Protein AF-A0A6G1G846-F1 (afdb_monomer)

Organism: NCBI:txid1392243

Structure (mmCIF, N/CA/C/O backbone):
data_AF-A0A6G1G846-F1
#
_entry.id   AF-A0A6G1G846-F1
#
loop_
_atom_site.group_PDB
_atom_site.id
_atom_site.type_symbol
_atom_site.label_atom_id
_atom_site.label_alt_id
_atom_site.label_comp_id
_atom_site.label_asym_id
_atom_site.label_entity_id
_atom_site.label_seq_id
_atom_site.pdbx_PDB_ins_code
_atom_site.Cartn_x
_atom_site.Cartn_y
_atom_site.Cartn_z
_atom_site.occupancy
_atom_site.B_iso_or_equiv
_atom_site.auth_seq_id
_atom_site.auth_comp_id
_atom_site.auth_asym_id
_atom_site.auth_atom_id
_atom_site.pdbx_PDB_model_num
ATOM 1 N N . MET A 1 1 ? -17.849 -4.092 -23.110 1.00 57.19 1 MET A N 1
ATOM 2 C CA . MET A 1 1 ? -16.547 -3.408 -22.966 1.00 57.19 1 MET A CA 1
ATOM 3 C C . MET A 1 1 ? -16.174 -3.450 -21.494 1.00 57.19 1 MET A C 1
ATOM 5 O O . MET A 1 1 ? -16.832 -2.784 -20.709 1.00 57.19 1 MET A O 1
ATOM 9 N N . ALA A 1 2 ? -15.233 -4.308 -21.099 1.00 55.94 2 ALA A N 1
ATOM 10 C CA . ALA A 1 2 ? -14.757 -4.349 -19.717 1.00 55.94 2 ALA A CA 1
ATOM 11 C C . ALA A 1 2 ? -13.735 -3.220 -19.533 1.00 55.94 2 ALA A C 1
ATOM 13 O O . ALA A 1 2 ? -12.770 -3.145 -20.289 1.00 55.94 2 ALA A O 1
ATOM 14 N N . ALA A 1 3 ? -13.977 -2.314 -18.586 1.00 63.62 3 ALA A N 1
ATOM 15 C CA . ALA A 1 3 ? -12.997 -1.301 -18.224 1.00 63.62 3 ALA A CA 1
ATOM 16 C C . ALA A 1 3 ? -11.778 -2.012 -17.624 1.00 63.62 3 ALA A C 1
ATOM 18 O O . ALA A 1 3 ? -11.916 -2.747 -16.646 1.00 63.62 3 ALA A O 1
ATOM 19 N N . HIS A 1 4 ? -10.602 -1.834 -18.228 1.00 57.59 4 HIS A N 1
ATOM 20 C CA . HIS A 1 4 ? -9.366 -2.337 -17.640 1.00 57.59 4 HIS A CA 1
ATOM 21 C C . HIS A 1 4 ? -9.172 -1.697 -16.259 1.00 57.59 4 HIS A C 1
ATOM 23 O O . HIS A 1 4 ? -9.426 -0.495 -16.110 1.00 57.59 4 HIS A O 1
ATOM 29 N N . PRO A 1 5 ? -8.753 -2.472 -15.244 1.00 70.94 5 PRO A N 1
ATOM 30 C CA . PRO A 1 5 ? -8.486 -1.918 -13.929 1.00 70.94 5 PRO A CA 1
ATOM 31 C C . PRO A 1 5 ? -7.404 -0.831 -14.036 1.00 70.94 5 PRO A C 1
ATOM 33 O O . PRO A 1 5 ? -6.467 -0.973 -14.829 1.00 70.94 5 PRO A O 1
ATOM 36 N N . PRO A 1 6 ? -7.533 0.269 -13.275 1.00 75.75 6 PRO A N 1
ATOM 37 C CA . PRO A 1 6 ? -6.555 1.346 -13.301 1.00 75.75 6 PRO A CA 1
ATOM 38 C C . PRO A 1 6 ? -5.181 0.810 -12.892 1.00 75.75 6 PRO A C 1
ATOM 40 O O . PRO A 1 6 ? -5.055 0.086 -11.904 1.00 75.75 6 PRO A O 1
ATOM 43 N N . LEU A 1 7 ? -4.154 1.163 -13.669 1.00 82.06 7 LEU A N 1
ATOM 44 C CA . LEU A 1 7 ? -2.784 0.728 -13.412 1.00 82.06 7 LEU A CA 1
ATOM 45 C C . LEU A 1 7 ? -2.307 1.231 -12.039 1.00 82.06 7 LEU A C 1
ATOM 47 O O . LEU A 1 7 ? -2.601 2.375 -11.674 1.00 82.06 7 LEU A O 1
ATOM 51 N N . PRO A 1 8 ? -1.536 0.422 -11.293 1.00 85.19 8 PRO A N 1
ATOM 52 C CA . PRO A 1 8 ? -0.956 0.852 -10.031 1.00 85.19 8 PRO A CA 1
ATOM 53 C C . PRO A 1 8 ? 0.003 2.023 -10.266 1.00 85.19 8 PRO A C 1
ATOM 55 O O . PRO A 1 8 ? 0.801 2.031 -11.208 1.00 85.19 8 PRO A O 1
ATOM 58 N N . THR A 1 9 ? -0.085 3.033 -9.403 1.00 89.94 9 THR A N 1
ATOM 59 C CA . THR A 1 9 ? 0.756 4.234 -9.455 1.00 89.94 9 THR A CA 1
ATOM 60 C C . THR A 1 9 ? 1.497 4.436 -8.136 1.00 89.94 9 THR A C 1
ATOM 62 O O . THR A 1 9 ? 1.075 3.967 -7.078 1.00 89.94 9 THR A O 1
ATOM 65 N N . PHE A 1 10 ? 2.584 5.207 -8.166 1.00 89.38 10 PHE A N 1
ATOM 66 C CA . PHE A 1 10 ? 3.270 5.621 -6.938 1.00 89.38 10 PHE A CA 1
ATOM 67 C C . PHE A 1 10 ? 2.357 6.429 -6.000 1.00 89.38 10 PHE A C 1
ATOM 69 O O . PHE A 1 10 ? 2.470 6.316 -4.782 1.00 89.38 10 PHE A O 1
ATOM 76 N N . SER A 1 11 ? 1.405 7.193 -6.552 1.00 91.81 11 SER A N 1
ATOM 77 C CA . SER A 1 11 ? 0.422 7.946 -5.764 1.00 91.81 11 SER A CA 1
ATOM 78 C C . SER A 1 11 ? -0.528 7.021 -4.995 1.00 91.81 11 SER A C 1
ATOM 80 O O . SER A 1 11 ? -0.747 7.227 -3.800 1.00 91.81 11 SER A O 1
ATOM 82 N N . THR A 1 12 ? -1.037 5.960 -5.634 1.00 91.25 12 THR A N 1
ATOM 83 C CA . THR A 1 12 ? -1.902 4.973 -4.963 1.00 91.25 12 THR A CA 1
ATOM 84 C C . THR A 1 12 ? -1.147 4.193 -3.888 1.00 91.25 12 THR A C 1
ATOM 86 O O . THR A 1 12 ? -1.693 3.952 -2.813 1.00 91.25 12 THR A O 1
ATOM 89 N N . LEU A 1 13 ? 0.127 3.873 -4.130 1.00 93.50 13 LEU A N 1
ATOM 90 C CA . LEU A 1 13 ? 0.991 3.226 -3.143 1.00 93.50 13 LEU A CA 1
ATOM 91 C C . LEU A 1 13 ? 1.206 4.117 -1.909 1.00 93.50 13 LEU A C 1
ATOM 93 O O . LEU A 1 13 ? 1.010 3.665 -0.779 1.00 93.50 13 LEU A O 1
ATOM 97 N N . ALA A 1 14 ? 1.526 5.398 -2.112 1.00 94.50 14 ALA A N 1
ATOM 98 C CA . ALA A 1 14 ? 1.682 6.360 -1.021 1.00 94.50 14 ALA A CA 1
ATOM 99 C C . ALA A 1 14 ? 0.378 6.545 -0.224 1.00 94.50 14 ALA A C 1
ATOM 101 O O . ALA A 1 14 ? 0.404 6.644 1.005 1.00 94.50 14 ALA A O 1
ATOM 102 N N . ALA A 1 15 ? -0.776 6.539 -0.900 1.00 95.44 15 ALA A N 1
ATOM 103 C CA . ALA A 1 15 ? -2.078 6.610 -0.242 1.00 95.44 15 ALA A CA 1
ATOM 104 C C . ALA A 1 15 ? -2.330 5.399 0.674 1.00 95.44 15 ALA A C 1
ATOM 106 O O . ALA A 1 15 ? -2.765 5.579 1.814 1.00 95.44 15 ALA A O 1
ATOM 107 N N . ILE A 1 16 ? -2.009 4.182 0.222 1.00 94.94 16 ILE A N 1
ATOM 108 C CA . ILE A 1 16 ? -2.139 2.962 1.036 1.00 94.94 16 ILE A CA 1
ATOM 109 C C . ILE A 1 16 ? -1.187 2.999 2.233 1.00 94.94 16 ILE A C 1
ATOM 111 O O . ILE A 1 16 ? -1.616 2.742 3.359 1.00 94.94 16 ILE A O 1
ATOM 115 N N . GLN A 1 17 ? 0.076 3.381 2.027 1.00 96.69 17 GLN A N 1
ATOM 116 C CA . GLN A 1 17 ? 1.053 3.511 3.113 1.00 96.69 17 GLN A CA 1
ATOM 117 C C . GLN A 1 17 ? 0.594 4.513 4.178 1.00 96.69 17 GLN A C 1
ATOM 119 O O . GLN A 1 17 ? 0.643 4.218 5.375 1.00 96.69 17 GLN A O 1
ATOM 124 N N . ASN A 1 18 ? 0.093 5.675 3.753 1.00 96.69 18 ASN A N 1
ATOM 125 C CA . ASN A 1 18 ? -0.456 6.677 4.663 1.00 96.69 18 ASN A CA 1
ATOM 126 C C . ASN A 1 18 ? -1.683 6.146 5.410 1.00 96.69 18 ASN A C 1
ATOM 128 O O . ASN A 1 18 ? -1.799 6.358 6.618 1.00 96.69 18 ASN A O 1
ATOM 132 N N . LYS A 1 19 ? -2.566 5.408 4.727 1.00 97.00 19 LYS A N 1
ATOM 133 C CA . LYS A 1 19 ? -3.745 4.810 5.357 1.00 97.00 19 LYS A CA 1
ATOM 134 C C . LYS A 1 19 ? -3.352 3.788 6.429 1.00 97.00 19 LYS A C 1
ATOM 136 O O . LYS A 1 19 ? -3.841 3.890 7.552 1.00 97.00 19 LYS A O 1
ATOM 141 N N . ILE A 1 20 ? -2.420 2.880 6.134 1.00 97.25 20 ILE A N 1
ATOM 142 C CA . ILE A 1 20 ? -1.884 1.912 7.109 1.00 97.25 20 ILE A CA 1
ATOM 143 C C . ILE A 1 20 ? -1.302 2.646 8.322 1.00 97.25 20 ILE A C 1
ATOM 145 O O . ILE A 1 20 ? -1.681 2.352 9.456 1.00 97.25 20 ILE A O 1
ATOM 149 N N . ARG A 1 21 ? -0.442 3.646 8.087 1.00 97.88 21 ARG A N 1
ATOM 150 C CA . ARG A 1 21 ? 0.177 4.449 9.153 1.00 97.88 21 ARG A CA 1
ATOM 151 C C . ARG A 1 21 ? -0.869 5.138 10.030 1.00 97.88 21 ARG A C 1
ATOM 153 O O . ARG A 1 21 ? -0.713 5.179 11.244 1.00 97.88 21 ARG A O 1
ATOM 160 N N . SER A 1 22 ? -1.942 5.650 9.429 1.00 97.44 22 SER A N 1
ATOM 161 C CA . SER A 1 22 ? -3.010 6.335 10.164 1.00 97.44 22 SER A CA 1
ATOM 162 C C . SER A 1 22 ? -3.882 5.391 11.004 1.00 97.44 22 SER A C 1
ATOM 164 O O . SER A 1 22 ? -4.390 5.797 12.047 1.00 97.44 22 SER A O 1
ATOM 166 N N . LEU A 1 23 ? -4.035 4.128 10.589 1.00 96.94 23 LEU A N 1
ATOM 167 C CA . LEU A 1 23 ? -4.890 3.147 11.267 1.00 96.94 23 LEU A CA 1
ATOM 168 C C . LEU A 1 23 ? -4.183 2.413 12.417 1.00 96.94 23 LEU A C 1
ATOM 170 O O . LEU A 1 23 ? -4.844 2.001 13.370 1.00 96.94 23 LEU A O 1
ATOM 174 N N . GLN A 1 24 ? -2.855 2.281 12.378 1.00 94.94 24 GLN A N 1
ATOM 175 C CA . GLN A 1 24 ? -2.080 1.658 13.460 1.00 94.94 24 GLN A CA 1
ATOM 176 C C . GLN A 1 24 ? -2.338 2.242 14.863 1.00 94.94 24 GLN A C 1
ATOM 178 O O . GLN A 1 24 ? -2.653 1.459 15.765 1.00 94.94 24 GLN A O 1
ATOM 183 N N . PRO A 1 25 ? -2.278 3.571 15.096 1.00 97.38 25 PRO A N 1
ATOM 184 C CA . PRO A 1 25 ? -2.522 4.125 16.430 1.00 97.38 25 PRO A CA 1
ATOM 185 C C . PRO A 1 25 ? -3.949 3.853 16.922 1.00 97.38 25 PRO A C 1
ATOM 187 O O . PRO A 1 25 ? -4.163 3.649 18.117 1.00 97.38 25 PRO A O 1
ATOM 190 N N . PHE A 1 26 ? -4.926 3.782 16.012 1.00 96.56 26 PHE A N 1
ATOM 191 C CA . PHE A 1 26 ? -6.302 3.437 16.363 1.00 96.56 26 PHE A CA 1
ATOM 192 C C . PHE A 1 26 ? -6.416 1.989 16.865 1.00 96.56 26 PHE A C 1
ATOM 194 O O . PHE A 1 26 ? -7.129 1.724 17.833 1.00 96.56 26 PHE A O 1
ATOM 201 N N . GLY A 1 27 ? -5.652 1.064 16.277 1.00 96.88 27 GLY A N 1
ATOM 202 C CA . GLY A 1 27 ? -5.570 -0.319 16.749 1.00 96.88 27 GLY A CA 1
ATOM 203 C C . GLY A 1 27 ? -4.987 -0.425 18.153 1.00 96.88 27 GLY A C 1
ATOM 204 O O . GLY A 1 27 ? -5.570 -1.094 19.007 1.00 96.88 27 GLY A O 1
ATOM 205 N N . HIS A 1 28 ? -3.896 0.297 18.425 1.00 97.75 28 HIS A N 1
ATOM 206 C CA . HIS A 1 28 ? -3.305 0.350 19.766 1.00 97.75 28 HIS A CA 1
ATOM 207 C C . HIS A 1 28 ? -4.270 0.939 20.799 1.00 97.75 28 HIS A C 1
ATOM 209 O O . HIS A 1 28 ? -4.421 0.376 21.882 1.00 97.75 28 HIS A O 1
ATOM 215 N N . MET A 1 29 ? -4.978 2.016 20.452 1.00 98.19 29 MET A N 1
ATOM 216 C CA . MET A 1 29 ? -5.988 2.621 21.323 1.00 98.19 29 MET A CA 1
ATOM 217 C C . MET A 1 29 ? -7.119 1.636 21.657 1.00 98.19 29 MET A C 1
ATOM 219 O O . MET A 1 29 ? -7.479 1.482 22.825 1.00 98.19 29 MET A O 1
ATOM 223 N N . LEU A 1 30 ? -7.670 0.938 20.657 1.00 97.50 30 LEU A N 1
ATOM 224 C CA . LEU A 1 30 ? -8.719 -0.062 20.880 1.00 97.50 30 LEU A CA 1
ATOM 225 C C . LEU A 1 30 ? -8.221 -1.235 21.730 1.00 97.50 30 LEU A C 1
ATOM 227 O O . LEU A 1 30 ? -8.953 -1.708 22.597 1.00 97.50 30 LEU A O 1
ATOM 231 N N . GLN A 1 31 ? -6.977 -1.670 21.530 1.00 97.75 31 GLN A N 1
ATOM 232 C CA . GLN A 1 31 ? -6.365 -2.729 22.327 1.00 97.75 31 GLN A CA 1
ATOM 233 C C . GLN A 1 31 ? -6.161 -2.303 23.788 1.00 97.75 31 GLN A C 1
ATOM 235 O O . GLN A 1 31 ? -6.502 -3.063 24.694 1.00 97.75 31 GLN A O 1
ATOM 240 N N . GLN A 1 32 ? -5.677 -1.081 24.031 1.00 97.94 32 GLN A N 1
ATOM 241 C CA . GLN A 1 32 ? -5.564 -0.517 25.382 1.00 97.94 32 GLN A CA 1
ATOM 242 C C . GLN A 1 32 ? -6.933 -0.401 26.052 1.00 97.94 32 GLN A C 1
ATOM 244 O O . GLN A 1 32 ? -7.090 -0.782 27.211 1.00 97.94 32 GLN A O 1
ATOM 249 N N . ARG A 1 33 ? -7.947 0.064 25.314 1.00 97.06 33 ARG A N 1
ATOM 250 C CA . ARG A 1 33 ? -9.316 0.159 25.824 1.00 97.06 33 ARG A CA 1
ATOM 251 C C . ARG A 1 33 ? -9.871 -1.212 26.190 1.00 97.06 33 ARG A C 1
ATOM 253 O O . ARG A 1 33 ? -10.413 -1.361 27.281 1.00 97.06 33 ARG A O 1
ATOM 260 N N . LEU A 1 34 ? -9.696 -2.204 25.317 1.00 96.94 34 LEU A N 1
ATOM 261 C CA . LEU A 1 34 ? -10.118 -3.581 25.565 1.00 96.94 34 LEU A CA 1
ATOM 262 C C . LEU A 1 34 ? -9.455 -4.138 26.829 1.00 96.94 34 LEU A C 1
ATOM 264 O O . LEU A 1 34 ? -10.143 -4.696 27.678 1.00 96.94 34 LEU A O 1
ATOM 268 N N . HIS A 1 35 ? -8.146 -3.923 26.982 1.00 97.75 35 HIS A N 1
ATOM 269 C CA . HIS A 1 35 ? -7.405 -4.330 28.172 1.00 97.75 35 HIS A CA 1
ATOM 270 C C . HIS A 1 35 ? -7.936 -3.640 29.437 1.00 97.75 35 HIS A C 1
ATOM 272 O O . HIS A 1 35 ? -8.272 -4.317 30.402 1.00 97.75 35 HIS A O 1
ATOM 278 N N . SER A 1 36 ? -8.109 -2.314 29.399 1.00 97.25 36 SER A N 1
ATOM 279 C CA . SER A 1 36 ? -8.618 -1.531 30.534 1.00 97.25 36 SER A CA 1
ATOM 280 C C . SER A 1 36 ? -10.039 -1.919 30.954 1.00 97.25 36 SER A C 1
ATOM 282 O O . SER A 1 36 ? -10.379 -1.841 32.131 1.00 97.25 36 SER A O 1
ATOM 284 N N . GLU A 1 37 ? -10.879 -2.336 30.001 1.00 95.94 37 GLU A N 1
ATOM 285 C CA . GLU A 1 37 ? -12.239 -2.799 30.275 1.00 95.94 37 GLU A CA 1
ATOM 286 C C . GLU A 1 37 ? -12.221 -4.212 30.868 1.00 95.94 37 GLU A C 1
ATOM 288 O O . GLU A 1 37 ? -12.958 -4.482 31.811 1.00 95.94 37 GLU A O 1
ATOM 293 N N . ALA A 1 38 ? -11.343 -5.085 30.364 1.00 96.19 38 ALA A N 1
ATOM 294 C CA . ALA A 1 38 ? -11.189 -6.458 30.839 1.00 96.19 38 ALA A CA 1
ATOM 295 C C . ALA A 1 38 ? -10.632 -6.549 32.270 1.00 96.19 38 ALA A C 1
ATOM 297 O O . ALA A 1 38 ? -10.916 -7.517 32.968 1.00 96.19 38 ALA A O 1
ATOM 298 N N . THR A 1 39 ? -9.861 -5.555 32.720 1.00 97.56 39 THR A N 1
ATOM 299 C CA . THR A 1 39 ? -9.285 -5.518 34.076 1.00 97.56 39 THR A CA 1
ATOM 300 C C . THR A 1 39 ? -10.237 -4.980 35.149 1.00 97.56 39 THR A C 1
ATOM 302 O O . THR A 1 39 ? -9.861 -4.909 36.318 1.00 97.56 39 THR A O 1
ATOM 305 N N . LYS A 1 40 ? -11.454 -4.554 34.790 1.00 97.38 40 LYS A N 1
ATOM 306 C CA . LYS A 1 40 ? -12.441 -4.070 35.768 1.00 97.38 40 LYS A CA 1
ATOM 307 C C . LYS A 1 40 ? -13.028 -5.234 36.566 1.00 97.38 40 LYS A C 1
ATOM 309 O O . LYS A 1 40 ? -13.176 -6.331 36.046 1.00 97.38 40 LYS A O 1
ATOM 314 N N . ILE A 1 41 ? -13.411 -4.962 37.817 1.00 95.69 41 ILE A N 1
ATOM 315 C CA . ILE A 1 41 ? -14.022 -5.951 38.727 1.00 95.69 41 ILE A CA 1
ATOM 316 C C . ILE A 1 41 ? -15.326 -6.509 38.134 1.00 95.69 41 ILE A C 1
ATOM 318 O O . ILE A 1 41 ? -15.574 -7.708 38.199 1.00 95.69 41 ILE A O 1
ATOM 322 N N . GLU A 1 42 ? -16.119 -5.643 37.502 1.00 97.12 42 GLU A N 1
ATOM 323 C CA . GLU A 1 42 ? -17.327 -6.005 36.760 1.00 97.12 42 GLU A CA 1
ATOM 324 C C . GLU A 1 42 ? -17.224 -5.433 35.337 1.00 97.12 42 GLU A C 1
ATOM 326 O O . GLU A 1 42 ? -17.563 -4.266 35.109 1.00 97.12 42 GLU A O 1
ATOM 331 N N . PRO A 1 43 ? -16.687 -6.196 34.369 1.00 93.00 43 PRO A N 1
ATOM 332 C CA . PRO A 1 43 ? -16.537 -5.718 33.002 1.00 93.00 43 PRO A CA 1
ATOM 333 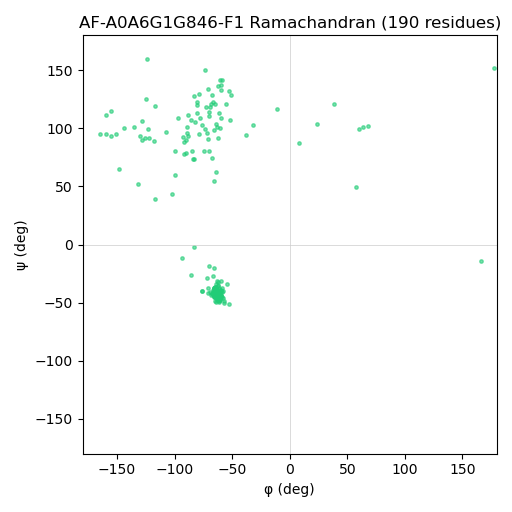C C . PRO A 1 43 ? -17.901 -5.617 32.310 1.00 93.00 43 PRO A C 1
ATOM 335 O O . PRO A 1 43 ? -18.703 -6.554 32.329 1.00 93.00 43 PRO A O 1
ATOM 338 N N . ASP A 1 44 ? -18.149 -4.501 31.620 1.00 97.19 44 ASP A N 1
ATOM 339 C CA . ASP A 1 44 ? -19.308 -4.380 30.734 1.00 97.19 44 ASP A CA 1
ATOM 340 C C . ASP A 1 44 ? -19.067 -5.241 29.484 1.00 97.19 44 ASP A C 1
ATOM 342 O O . ASP A 1 44 ? -18.420 -4.820 28.517 1.00 97.19 44 ASP A O 1
ATOM 346 N N . LEU A 1 45 ? -19.598 -6.468 29.509 1.00 97.38 45 LEU A N 1
ATOM 347 C CA . LEU A 1 45 ? -19.448 -7.452 28.433 1.00 97.38 45 LEU A CA 1
ATOM 348 C C . LEU A 1 45 ? -19.886 -6.898 27.074 1.00 97.38 45 LEU A C 1
ATOM 350 O O . LEU A 1 45 ? -19.273 -7.209 26.053 1.00 97.38 45 LEU A O 1
ATOM 354 N N . ARG A 1 46 ? -20.906 -6.032 27.039 1.00 97.56 46 ARG A N 1
ATOM 355 C CA . ARG A 1 46 ? -21.390 -5.450 25.784 1.00 97.56 46 ARG A CA 1
ATOM 356 C C . ARG A 1 46 ? -20.356 -4.497 25.196 1.00 97.56 46 ARG A C 1
ATOM 358 O O . ARG A 1 46 ? -20.100 -4.546 23.991 1.00 97.56 46 ARG A O 1
ATOM 365 N N . ARG A 1 47 ? -19.742 -3.650 26.029 1.00 96.31 47 ARG A N 1
ATOM 366 C CA . ARG A 1 47 ? -18.650 -2.756 25.600 1.00 96.31 47 ARG A CA 1
ATOM 367 C C . ARG A 1 47 ? -17.404 -3.534 25.201 1.00 96.31 47 ARG A C 1
ATOM 369 O O . ARG A 1 47 ? -16.767 -3.169 24.211 1.00 96.31 47 ARG A O 1
ATOM 376 N N . LEU A 1 48 ? -17.075 -4.595 25.931 1.00 97.31 48 LEU A N 1
ATOM 377 C CA . LEU A 1 48 ? -15.921 -5.443 25.649 1.00 97.31 48 LEU A CA 1
ATOM 378 C C . LEU A 1 48 ? -16.077 -6.140 24.289 1.00 97.31 48 LEU A C 1
ATOM 380 O O . LEU A 1 48 ? -15.208 -5.990 23.430 1.00 97.31 48 LEU A O 1
ATOM 384 N N . CYS A 1 49 ? -17.225 -6.778 24.031 1.00 98.06 49 CYS A N 1
ATOM 385 C CA . CYS A 1 49 ? -17.536 -7.379 22.730 1.00 98.06 49 CYS A CA 1
ATOM 386 C C . CYS A 1 49 ? -17.561 -6.345 21.596 1.00 98.06 49 CYS A C 1
ATOM 388 O O . CYS A 1 49 ? -17.019 -6.597 20.522 1.00 98.06 49 CYS A O 1
ATOM 390 N N . ALA A 1 50 ? -18.151 -5.165 21.819 1.00 97.62 50 ALA A N 1
ATOM 391 C CA . ALA A 1 50 ? -18.159 -4.104 20.812 1.00 97.62 50 ALA A CA 1
ATOM 392 C C . ALA A 1 50 ? -16.736 -3.629 20.468 1.00 97.62 50 ALA A C 1
ATOM 394 O O . ALA A 1 50 ? -16.411 -3.455 19.295 1.00 97.62 50 ALA A O 1
ATOM 395 N N . THR A 1 51 ? -15.875 -3.464 21.476 1.00 97.38 51 THR A N 1
ATOM 396 C CA . THR A 1 51 ? -14.478 -3.043 21.287 1.00 97.38 51 THR A CA 1
ATOM 397 C C . THR A 1 51 ? -13.665 -4.123 20.571 1.00 97.38 51 THR A C 1
ATOM 399 O O . THR A 1 51 ? -12.916 -3.797 19.651 1.00 97.38 51 THR A O 1
ATOM 402 N N . ALA A 1 52 ? -13.856 -5.397 20.929 1.00 97.94 52 ALA A N 1
ATOM 403 C CA . ALA A 1 52 ? -13.212 -6.532 20.267 1.00 97.94 52 ALA A CA 1
ATOM 404 C C . ALA A 1 52 ? -13.607 -6.626 18.783 1.00 97.94 52 ALA A C 1
ATOM 406 O O . ALA A 1 52 ? -12.735 -6.642 17.921 1.00 97.94 52 ALA A O 1
ATOM 407 N N . ASN A 1 53 ? -14.904 -6.541 18.467 1.00 98.12 53 ASN A N 1
ATOM 408 C CA . ASN A 1 53 ? -15.386 -6.570 17.081 1.00 98.12 53 ASN A CA 1
ATOM 409 C C . ASN A 1 53 ? -14.829 -5.408 16.239 1.00 98.12 53 ASN A C 1
ATOM 411 O O . ASN A 1 53 ? -14.483 -5.587 15.070 1.00 98.12 53 ASN A O 1
ATOM 415 N N . CYS A 1 54 ? -14.729 -4.207 16.821 1.00 97.94 54 CYS A N 1
ATOM 416 C CA . CYS A 1 54 ? -14.097 -3.066 16.157 1.00 97.94 54 CYS A CA 1
ATOM 417 C C . CYS A 1 54 ? -12.608 -3.317 15.883 1.00 97.94 54 CYS A C 1
ATOM 419 O O . CYS A 1 54 ? -12.126 -2.988 14.799 1.00 97.94 54 CYS A O 1
ATOM 421 N N . LEU A 1 55 ? -11.890 -3.906 16.844 1.00 97.75 55 LEU A N 1
ATOM 422 C CA . LEU A 1 55 ? -10.474 -4.238 16.703 1.00 97.75 55 LEU A CA 1
ATOM 423 C C . LEU A 1 55 ? -10.249 -5.306 15.624 1.00 97.75 55 LEU A C 1
ATOM 425 O O . LEU A 1 55 ? -9.354 -5.144 14.796 1.00 97.75 55 LEU A O 1
ATOM 429 N N . ASP A 1 56 ? -11.077 -6.349 15.586 1.00 98.12 56 ASP A N 1
ATOM 430 C CA . ASP A 1 56 ? -10.981 -7.416 14.584 1.00 98.12 56 ASP A CA 1
ATOM 431 C C . ASP A 1 56 ? -11.254 -6.891 13.174 1.00 98.12 56 ASP A C 1
ATOM 433 O O . ASP A 1 56 ? -10.508 -7.186 12.239 1.00 98.12 56 ASP A O 1
ATOM 437 N N . ARG A 1 57 ? -12.264 -6.026 13.021 1.00 98.19 57 ARG A N 1
ATOM 438 C CA . ARG A 1 57 ? -12.542 -5.365 11.740 1.00 98.19 57 ARG A CA 1
ATOM 439 C C . ARG A 1 57 ? -11.372 -4.496 11.279 1.00 98.19 57 ARG A C 1
ATOM 441 O O . ARG A 1 57 ? -11.030 -4.519 10.099 1.00 98.19 57 ARG A O 1
ATOM 448 N N . LEU A 1 58 ? -10.757 -3.749 12.196 1.00 97.94 58 LEU A N 1
ATOM 449 C CA . LEU A 1 58 ? -9.593 -2.920 11.887 1.00 97.94 58 LEU A CA 1
ATOM 450 C C . LEU A 1 58 ? -8.381 -3.770 11.483 1.00 97.94 58 LEU A C 1
ATOM 452 O O . LEU A 1 58 ? -7.686 -3.423 10.531 1.00 97.94 58 LEU A O 1
ATOM 456 N N . ARG A 1 59 ? -8.131 -4.884 12.182 1.00 97.88 59 ARG A N 1
ATOM 457 C CA . ARG A 1 59 ? -7.055 -5.830 11.845 1.00 97.88 59 ARG A CA 1
ATOM 458 C C . ARG A 1 59 ? -7.256 -6.422 10.453 1.00 97.88 59 ARG A C 1
ATOM 460 O O . ARG A 1 59 ? -6.339 -6.358 9.643 1.00 97.88 59 ARG A O 1
ATOM 467 N N . ALA A 1 60 ? -8.472 -6.870 10.140 1.00 97.94 60 ALA A N 1
ATOM 468 C CA . ALA A 1 60 ? -8.807 -7.367 8.808 1.00 97.94 60 ALA A CA 1
ATOM 469 C C . ALA A 1 60 ? -8.603 -6.301 7.713 1.00 97.94 60 ALA A C 1
ATOM 471 O O . ALA A 1 60 ? -8.113 -6.609 6.626 1.00 97.94 60 ALA A O 1
ATOM 472 N N . GLU A 1 61 ? -8.943 -5.036 7.986 1.00 97.81 61 GLU A N 1
ATOM 473 C CA . GLU A 1 61 ? -8.684 -3.938 7.048 1.00 97.81 61 GLU A CA 1
ATOM 474 C C . GLU A 1 61 ? -7.182 -3.669 6.869 1.00 97.81 61 GLU A C 1
ATOM 476 O O . GLU A 1 61 ? -6.729 -3.481 5.740 1.00 97.81 61 GLU A O 1
ATOM 481 N N . LEU A 1 62 ? -6.398 -3.682 7.951 1.00 97.50 62 LEU A N 1
ATOM 482 C CA . LEU A 1 62 ? -4.944 -3.525 7.887 1.00 97.50 62 LEU A CA 1
ATOM 483 C C . LEU A 1 62 ? -4.278 -4.653 7.097 1.00 97.50 62 LEU A C 1
ATOM 485 O O . LEU A 1 62 ? -3.403 -4.376 6.278 1.00 97.50 62 LEU A O 1
ATOM 489 N N . ASP A 1 63 ? -4.699 -5.897 7.304 1.00 97.94 63 ASP A N 1
ATOM 490 C CA . ASP A 1 63 ? -4.147 -7.046 6.586 1.00 97.94 63 ASP A CA 1
ATOM 491 C C . ASP A 1 63 ? -4.488 -6.983 5.099 1.00 97.94 63 ASP A C 1
ATOM 493 O O . ASP A 1 63 ? -3.604 -7.155 4.258 1.00 97.94 63 ASP A O 1
ATOM 497 N N . ARG A 1 64 ? -5.723 -6.600 4.755 1.00 98.00 64 ARG A N 1
ATOM 498 C CA . ARG A 1 64 ? -6.095 -6.316 3.365 1.00 98.00 64 ARG A CA 1
ATOM 499 C C . ARG A 1 64 ? -5.208 -5.231 2.746 1.00 98.00 64 ARG A C 1
ATOM 501 O O . ARG A 1 64 ? -4.688 -5.429 1.654 1.00 98.00 64 ARG A O 1
ATOM 508 N N . LEU A 1 65 ? -5.012 -4.104 3.433 1.00 97.19 65 LEU A N 1
ATOM 509 C CA . LEU A 1 65 ? -4.183 -3.005 2.922 1.00 97.19 65 LEU A CA 1
ATOM 510 C C . LEU A 1 65 ? -2.712 -3.405 2.758 1.00 97.19 65 LEU A C 1
ATOM 512 O O . LEU A 1 65 ? -2.053 -2.922 1.841 1.00 97.19 65 LEU A O 1
ATOM 516 N N . ARG A 1 66 ? -2.186 -4.274 3.628 1.00 97.44 66 ARG A N 1
ATOM 517 C CA . ARG A 1 66 ? -0.826 -4.819 3.499 1.00 97.44 66 ARG A CA 1
ATOM 518 C C . ARG A 1 66 ? -0.693 -5.701 2.266 1.00 97.44 66 ARG A C 1
ATOM 520 O O . ARG A 1 66 ? 0.263 -5.529 1.520 1.00 97.44 66 ARG A O 1
ATOM 527 N N . VAL A 1 67 ? -1.662 -6.583 2.024 1.00 97.38 67 VAL A N 1
ATOM 528 C CA . VAL A 1 67 ? -1.694 -7.403 0.806 1.00 97.38 67 VAL A CA 1
ATOM 529 C C . VAL A 1 67 ? -1.777 -6.509 -0.434 1.00 97.38 67 VAL A C 1
ATOM 531 O O . VAL A 1 67 ? -0.984 -6.682 -1.358 1.00 97.38 67 VAL A O 1
ATOM 534 N N . ASP A 1 68 ? -2.651 -5.497 -0.427 1.00 95.12 68 ASP A N 1
ATOM 535 C CA . ASP A 1 68 ? -2.757 -4.517 -1.517 1.00 95.12 68 ASP A CA 1
ATOM 536 C C . ASP A 1 68 ? -1.428 -3.770 -1.743 1.00 95.12 68 ASP A C 1
ATOM 538 O O . ASP A 1 68 ? -1.010 -3.583 -2.888 1.00 95.12 68 ASP A O 1
ATOM 542 N N . LEU A 1 69 ? -0.727 -3.384 -0.670 1.00 95.25 69 LEU A N 1
ATOM 543 C CA . LEU A 1 69 ? 0.588 -2.744 -0.749 1.00 95.25 69 LEU A CA 1
ATOM 544 C C . LEU A 1 69 ? 1.625 -3.665 -1.402 1.00 95.25 69 LEU A C 1
ATOM 546 O O . LEU A 1 69 ? 2.324 -3.225 -2.315 1.00 95.25 69 LEU A O 1
ATOM 550 N N . THR A 1 70 ? 1.708 -4.925 -0.969 1.00 96.69 70 THR A N 1
ATOM 551 C CA . THR A 1 70 ? 2.641 -5.911 -1.533 1.00 96.69 70 THR A CA 1
ATOM 552 C C . THR A 1 70 ? 2.349 -6.169 -3.009 1.00 96.69 70 THR A C 1
ATOM 554 O O . THR A 1 70 ? 3.264 -6.116 -3.829 1.00 96.69 70 THR A O 1
ATOM 557 N N . MET A 1 71 ? 1.079 -6.363 -3.379 1.00 94.44 71 MET A N 1
ATOM 558 C CA . MET A 1 71 ? 0.688 -6.547 -4.781 1.00 94.44 71 MET A CA 1
ATOM 559 C C . MET A 1 71 ? 1.046 -5.326 -5.638 1.00 94.44 71 MET A C 1
ATOM 561 O O . MET A 1 71 ? 1.583 -5.479 -6.734 1.00 94.44 71 MET A O 1
ATOM 565 N N . MET A 1 72 ? 0.807 -4.105 -5.141 1.00 94.25 72 MET A N 1
ATOM 566 C CA . MET A 1 72 ? 1.196 -2.888 -5.865 1.00 94.25 72 MET A CA 1
ATOM 567 C C . MET A 1 72 ? 2.713 -2.745 -5.999 1.00 94.25 72 MET A C 1
ATOM 569 O O . MET A 1 72 ? 3.185 -2.320 -7.051 1.00 94.25 72 MET A O 1
ATOM 573 N N . GLN A 1 73 ? 3.481 -3.091 -4.964 1.00 94.94 73 GLN A N 1
ATOM 574 C CA . GLN A 1 73 ? 4.944 -3.073 -5.020 1.00 94.94 73 GLN A CA 1
ATOM 575 C C . GLN A 1 73 ? 5.479 -4.058 -6.063 1.00 94.94 73 GLN A C 1
ATOM 577 O O . GLN A 1 73 ? 6.333 -3.675 -6.861 1.00 94.94 73 GLN A O 1
ATOM 582 N N . MET A 1 74 ? 4.941 -5.280 -6.108 1.00 95.00 74 MET A N 1
ATOM 583 C CA . MET A 1 74 ? 5.304 -6.279 -7.119 1.00 95.00 74 ME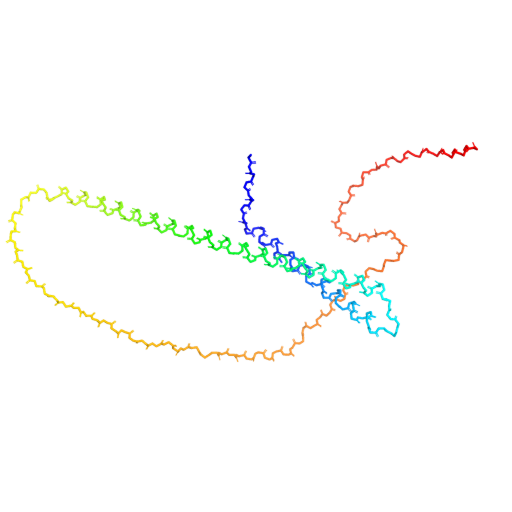T A CA 1
ATOM 584 C C . MET A 1 74 ? 4.981 -5.795 -8.534 1.00 95.00 74 MET A C 1
ATOM 586 O O . MET A 1 74 ? 5.854 -5.818 -9.395 1.00 95.00 74 MET A O 1
ATOM 590 N N . ALA A 1 75 ? 3.773 -5.271 -8.759 1.00 92.94 75 ALA A N 1
ATOM 591 C CA . ALA A 1 75 ? 3.370 -4.769 -10.072 1.00 92.94 75 ALA A CA 1
ATOM 592 C C . ALA A 1 75 ? 4.231 -3.581 -10.546 1.00 92.94 75 ALA A C 1
ATOM 594 O O . ALA A 1 75 ? 4.527 -3.445 -11.732 1.00 92.94 75 ALA A O 1
ATOM 595 N N . LEU A 1 76 ? 4.656 -2.706 -9.627 1.00 92.56 76 LEU A N 1
ATOM 596 C CA . LEU A 1 76 ? 5.578 -1.617 -9.959 1.00 92.56 76 LEU A CA 1
ATOM 597 C C . LEU A 1 76 ? 6.996 -2.126 -10.246 1.00 92.56 76 LEU A C 1
ATOM 599 O O . LEU A 1 76 ? 7.651 -1.588 -11.139 1.00 92.56 76 LEU A O 1
ATOM 603 N N . ALA A 1 77 ? 7.467 -3.144 -9.522 1.00 93.31 77 ALA A N 1
ATOM 604 C CA . ALA A 1 77 ? 8.770 -3.759 -9.762 1.00 93.31 77 ALA A CA 1
ATOM 605 C C . ALA A 1 77 ? 8.824 -4.477 -11.120 1.00 93.31 77 ALA A C 1
ATOM 607 O O . ALA A 1 77 ? 9.782 -4.287 -11.865 1.00 93.31 77 ALA A O 1
ATOM 608 N N . GLU A 1 78 ? 7.775 -5.222 -11.469 1.00 93.81 78 GLU A N 1
ATOM 609 C CA . GLU A 1 78 ? 7.622 -5.880 -12.772 1.00 93.81 78 GLU A CA 1
ATOM 610 C C . GLU A 1 78 ? 7.592 -4.856 -13.909 1.00 93.81 78 GLU A C 1
ATOM 612 O O . GLU A 1 78 ? 8.371 -4.926 -14.853 1.00 93.81 78 GLU A O 1
ATOM 617 N N . ARG A 1 79 ? 6.790 -3.799 -13.774 1.00 90.81 79 ARG A N 1
ATOM 618 C CA . ARG A 1 79 ? 6.752 -2.744 -14.791 1.00 90.81 79 ARG A CA 1
ATOM 619 C C . ARG A 1 79 ? 8.097 -2.030 -14.946 1.00 90.81 79 ARG A C 1
ATOM 621 O O . ARG A 1 79 ? 8.462 -1.609 -16.046 1.00 90.81 79 ARG A O 1
ATOM 628 N N . LYS A 1 80 ? 8.835 -1.861 -13.845 1.00 92.88 80 LYS A N 1
ATOM 629 C CA . LYS A 1 80 ? 10.188 -1.301 -13.882 1.00 92.88 80 LYS A CA 1
ATOM 630 C C . LYS A 1 80 ? 11.131 -2.236 -14.643 1.00 92.88 80 LYS A C 1
ATOM 632 O O . LYS A 1 80 ? 11.805 -1.755 -15.554 1.00 92.88 80 LYS A O 1
ATOM 637 N N . SER A 1 81 ? 11.134 -3.535 -14.342 1.00 94.88 81 SER A N 1
ATOM 638 C CA . SER A 1 81 ? 11.995 -4.501 -15.035 1.00 94.88 81 SER A CA 1
ATOM 639 C C . SER A 1 81 ? 11.662 -4.612 -16.527 1.00 94.88 81 SER A C 1
ATOM 641 O O . SER A 1 81 ? 12.576 -4.603 -17.349 1.00 94.88 81 SER A O 1
ATOM 643 N N . GLU A 1 82 ? 10.380 -4.597 -16.903 1.00 93.88 82 GLU A N 1
ATOM 644 C CA . GLU A 1 82 ? 9.936 -4.539 -18.304 1.00 93.88 82 GLU A CA 1
ATOM 645 C C . GLU A 1 82 ? 10.447 -3.281 -19.013 1.00 93.88 82 GLU A C 1
ATOM 647 O O . GLU A 1 82 ? 10.936 -3.344 -20.144 1.00 93.88 82 GLU A O 1
ATOM 652 N N . SER A 1 83 ? 10.362 -2.124 -18.349 1.00 93.56 83 SER A N 1
ATOM 653 C CA . SER A 1 83 ? 10.833 -0.861 -18.921 1.00 93.56 83 SER A CA 1
ATOM 654 C C . SER A 1 83 ? 12.351 -0.843 -19.127 1.00 93.56 83 SER A C 1
ATOM 656 O O . SER A 1 83 ? 12.821 -0.351 -20.155 1.00 93.56 83 SER A O 1
ATOM 658 N N . GLU A 1 84 ? 13.111 -1.431 -18.200 1.00 95.25 84 GLU A N 1
ATOM 659 C CA . GLU A 1 84 ? 14.567 -1.562 -18.291 1.00 95.25 84 GLU A CA 1
ATOM 660 C C . GLU A 1 84 ? 14.973 -2.570 -19.371 1.00 95.25 84 GLU A C 1
ATOM 662 O O . GLU A 1 84 ? 15.875 -2.291 -20.163 1.00 95.25 84 GLU A O 1
ATOM 667 N N . ALA A 1 85 ? 14.277 -3.705 -19.471 1.00 95.12 85 ALA A N 1
ATOM 668 C CA . ALA A 1 85 ? 14.492 -4.688 -20.529 1.00 95.12 85 ALA A CA 1
ATOM 669 C C . ALA A 1 85 ? 14.211 -4.089 -21.916 1.00 95.12 85 ALA A C 1
ATOM 671 O O . ALA A 1 85 ? 15.015 -4.242 -22.836 1.00 95.12 85 ALA A O 1
ATOM 672 N N . ALA A 1 86 ? 13.120 -3.331 -22.057 1.00 94.38 86 ALA A N 1
ATOM 673 C CA . ALA A 1 86 ? 12.803 -2.626 -23.294 1.00 94.38 86 ALA A CA 1
ATOM 674 C C . ALA A 1 86 ? 13.835 -1.536 -23.627 1.00 94.38 86 ALA A C 1
ATOM 676 O O . ALA A 1 86 ? 14.150 -1.324 -24.799 1.00 94.38 86 ALA A O 1
ATOM 677 N N . ALA A 1 87 ? 14.371 -0.839 -22.622 1.00 94.81 87 ALA A N 1
ATOM 678 C CA . ALA A 1 87 ? 15.435 0.142 -22.822 1.00 94.81 87 ALA A CA 1
ATOM 679 C C . ALA A 1 87 ? 16.734 -0.520 -23.311 1.00 94.81 87 ALA A C 1
ATOM 681 O O . ALA A 1 87 ? 17.327 -0.034 -24.274 1.00 94.81 87 ALA A O 1
ATOM 682 N N . ARG A 1 88 ? 17.126 -1.656 -22.717 1.00 94.81 88 ARG A N 1
ATOM 683 C CA . ARG A 1 88 ? 18.285 -2.449 -23.165 1.00 94.81 88 ARG A CA 1
ATOM 684 C C . ARG A 1 88 ? 18.105 -2.961 -24.591 1.00 94.81 88 ARG A C 1
ATOM 686 O O . ARG A 1 88 ? 18.963 -2.714 -25.424 1.00 94.81 88 ARG A O 1
ATOM 693 N N . ALA A 1 89 ? 16.952 -3.548 -24.910 1.00 95.44 89 ALA A N 1
ATOM 694 C CA . ALA A 1 89 ? 16.669 -4.034 -26.261 1.00 95.44 89 ALA A CA 1
ATOM 695 C C . ALA A 1 89 ? 16.749 -2.920 -27.323 1.00 95.44 89 ALA A C 1
ATOM 697 O O . ALA A 1 89 ? 17.242 -3.145 -28.427 1.00 95.44 89 ALA A O 1
ATOM 698 N N . ARG A 1 90 ? 16.301 -1.698 -26.994 1.00 94.44 90 ARG A N 1
ATOM 699 C CA . ARG A 1 90 ? 16.450 -0.534 -27.884 1.00 94.44 90 ARG A CA 1
ATOM 700 C C . ARG A 1 90 ? 17.903 -0.088 -28.026 1.00 94.44 90 ARG A C 1
ATOM 702 O O . ARG A 1 90 ? 18.306 0.252 -29.133 1.00 94.44 90 ARG A O 1
ATOM 709 N N . ALA A 1 91 ? 18.673 -0.088 -26.939 1.00 95.50 91 ALA A N 1
ATOM 710 C CA . ALA A 1 91 ? 20.096 0.237 -26.983 1.00 95.50 91 ALA A CA 1
ATOM 711 C C . ALA A 1 91 ? 20.875 -0.776 -27.840 1.00 95.50 91 ALA A C 1
ATOM 713 O O . ALA A 1 91 ? 21.660 -0.376 -28.696 1.00 95.50 91 ALA A O 1
ATOM 714 N N . ASP A 1 92 ? 20.580 -2.069 -27.690 1.00 95.69 92 ASP A N 1
ATOM 715 C CA . ASP A 1 92 ? 21.190 -3.142 -28.479 1.00 95.69 92 ASP A CA 1
ATOM 716 C C . ASP A 1 92 ? 20.816 -3.060 -29.965 1.00 95.69 92 ASP A C 1
ATOM 718 O O . ASP A 1 92 ? 21.642 -3.342 -30.835 1.00 95.69 92 ASP A O 1
ATOM 722 N N . ALA A 1 93 ? 19.572 -2.682 -30.276 1.00 94.19 93 ALA A N 1
ATOM 723 C CA . ALA A 1 93 ? 19.136 -2.458 -31.652 1.00 94.19 93 ALA A CA 1
ATOM 724 C C . ALA A 1 93 ? 19.872 -1.266 -32.286 1.00 94.19 93 ALA A C 1
ATOM 726 O O . ALA A 1 93 ? 20.394 -1.391 -33.391 1.00 94.19 93 ALA A O 1
ATOM 727 N N . ALA A 1 94 ? 19.991 -0.150 -31.559 1.00 93.75 94 ALA A N 1
ATOM 728 C CA . ALA A 1 94 ? 20.714 1.035 -32.021 1.00 93.75 94 ALA A CA 1
ATOM 729 C C . ALA A 1 94 ? 22.221 0.773 -32.205 1.00 93.75 94 ALA A C 1
ATOM 731 O O . ALA A 1 94 ? 22.833 1.281 -33.144 1.00 93.75 94 ALA A O 1
ATOM 732 N N . ALA A 1 95 ? 22.828 -0.045 -31.338 1.00 93.31 95 ALA A N 1
ATOM 733 C CA . ALA A 1 95 ? 24.230 -0.436 -31.467 1.00 93.31 95 ALA A CA 1
ATOM 734 C C . ALA A 1 95 ? 24.481 -1.270 -32.735 1.00 93.31 95 ALA A C 1
ATOM 736 O O . ALA A 1 95 ? 25.465 -1.030 -33.435 1.00 93.31 95 ALA A O 1
ATOM 737 N N . ARG A 1 96 ? 23.578 -2.208 -33.060 1.00 91.38 96 ARG A N 1
ATOM 738 C CA . ARG A 1 96 ? 23.656 -3.000 -34.301 1.00 91.38 96 ARG A CA 1
ATOM 739 C C . ARG A 1 96 ? 23.496 -2.131 -35.548 1.00 91.38 96 ARG A C 1
ATOM 741 O O . ARG A 1 96 ? 24.306 -2.246 -36.457 1.00 91.38 96 ARG A O 1
ATOM 748 N N . GLU A 1 97 ? 22.522 -1.221 -35.556 1.00 91.00 97 GLU A N 1
ATOM 749 C CA . GLU A 1 97 ? 22.308 -0.291 -36.676 1.00 91.00 97 GLU A CA 1
ATOM 750 C C . GLU A 1 97 ? 23.538 0.598 -36.921 1.00 91.00 97 GLU A C 1
ATOM 752 O O . GLU A 1 97 ? 24.005 0.720 -38.052 1.00 91.00 97 GLU A O 1
ATOM 757 N N . SER A 1 98 ? 24.140 1.128 -35.850 1.00 92.06 98 SER A N 1
ATOM 758 C CA . SER A 1 98 ? 25.386 1.900 -35.930 1.00 92.06 98 SER A CA 1
ATOM 759 C C . SER A 1 98 ? 26.5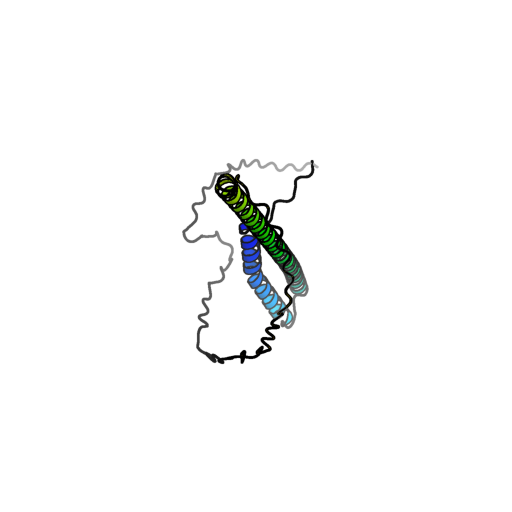39 1.080 -36.525 1.00 92.06 98 SER A C 1
ATOM 761 O O . SER A 1 98 ? 27.254 1.562 -37.404 1.00 92.06 98 SER A O 1
ATOM 763 N N . GLN A 1 99 ? 26.716 -0.177 -36.101 1.00 86.81 99 GLN A N 1
ATOM 764 C CA . GLN A 1 99 ? 27.745 -1.060 -36.666 1.00 86.81 99 GLN A CA 1
ATOM 765 C C . GLN A 1 99 ? 27.517 -1.350 -38.154 1.00 86.81 99 GLN A C 1
ATOM 767 O O . GLN A 1 99 ? 28.478 -1.341 -38.928 1.00 86.81 99 GLN A O 1
ATOM 772 N N . ASP A 1 100 ? 26.271 -1.581 -38.563 1.00 87.44 100 ASP A N 1
ATOM 773 C CA . ASP A 1 100 ? 25.922 -1.805 -39.966 1.00 87.44 100 ASP A CA 1
ATOM 774 C C . ASP A 1 100 ? 26.205 -0.565 -40.822 1.00 87.44 100 ASP A C 1
ATOM 776 O O . ASP A 1 100 ? 26.692 -0.685 -41.950 1.00 87.44 100 ASP A O 1
ATOM 780 N N . ASP A 1 101 ? 25.973 0.632 -40.286 1.00 88.12 101 ASP A N 1
ATOM 781 C CA . ASP A 1 101 ? 26.301 1.882 -40.968 1.00 88.12 101 ASP A CA 1
ATOM 782 C C . ASP A 1 101 ? 27.813 2.083 -41.117 1.00 88.12 101 ASP A C 1
ATOM 784 O O . ASP A 1 101 ? 28.280 2.403 -42.214 1.00 88.12 101 ASP A O 1
ATOM 788 N N . TRP A 1 102 ? 28.606 1.793 -40.081 1.00 85.12 102 TRP A N 1
ATOM 789 C CA . TRP A 1 102 ? 30.070 1.799 -40.198 1.00 85.12 102 TRP A CA 1
ATOM 790 C C . TRP A 1 102 ? 30.575 0.772 -41.217 1.00 85.12 102 TRP A C 1
ATOM 792 O O . TRP A 1 102 ? 31.464 1.081 -42.013 1.00 85.12 102 TRP A O 1
ATOM 802 N N . ARG A 1 103 ? 29.982 -0.428 -41.257 1.00 79.75 103 ARG A N 1
ATOM 803 C CA . ARG A 1 103 ? 30.318 -1.451 -42.260 1.00 79.75 103 ARG A CA 1
ATOM 804 C C . ARG A 1 103 ? 30.002 -0.999 -43.681 1.00 79.75 103 ARG A C 1
ATOM 806 O O . ARG A 1 103 ? 30.806 -1.269 -44.567 1.00 79.75 103 ARG A O 1
ATOM 813 N N . LYS A 1 104 ? 28.894 -0.289 -43.917 1.00 81.19 104 LYS A N 1
ATOM 814 C CA . LYS A 1 104 ? 28.601 0.301 -45.238 1.00 81.19 104 LYS A CA 1
ATOM 815 C C . LYS A 1 104 ? 29.648 1.343 -45.630 1.00 81.19 104 LYS A C 1
ATOM 817 O O . LYS A 1 104 ? 30.075 1.357 -46.777 1.00 81.19 104 LYS A O 1
ATOM 822 N N . VAL A 1 105 ? 30.081 2.188 -44.691 1.00 76.50 105 VAL A N 1
ATOM 823 C CA . VAL A 1 105 ? 31.112 3.207 -44.952 1.00 76.50 105 VAL A CA 1
ATOM 824 C C . VAL A 1 105 ? 32.460 2.562 -45.297 1.00 76.50 105 VAL A C 1
ATOM 826 O O . VAL A 1 105 ? 33.100 2.984 -46.257 1.00 76.50 105 VAL A O 1
ATOM 829 N N . ILE A 1 106 ? 32.873 1.518 -44.569 1.00 77.56 106 ILE A N 1
ATOM 830 C CA . ILE A 1 106 ? 34.153 0.824 -44.805 1.00 77.56 106 ILE A CA 1
ATOM 831 C C . ILE A 1 106 ? 34.091 -0.098 -46.036 1.00 77.56 106 ILE A C 1
ATOM 833 O O . ILE A 1 106 ? 35.027 -0.130 -46.829 1.00 77.56 106 ILE A O 1
ATOM 837 N N . GLY A 1 107 ? 32.987 -0.819 -46.247 1.00 64.12 107 GLY A N 1
ATOM 838 C CA . GLY A 1 107 ? 32.819 -1.765 -47.358 1.00 64.12 107 GLY A CA 1
ATOM 839 C C . GLY A 1 107 ? 32.805 -1.114 -48.745 1.00 64.12 107 GLY A C 1
ATOM 840 O O . GLY A 1 107 ? 33.113 -1.774 -49.733 1.00 64.12 107 GLY A O 1
ATOM 841 N N . VAL A 1 108 ? 32.528 0.190 -48.833 1.00 58.44 108 VAL A N 1
ATOM 842 C CA . VAL A 1 108 ? 32.666 0.960 -50.082 1.00 58.44 108 VAL A CA 1
ATOM 843 C C . VAL A 1 108 ? 34.141 1.151 -50.483 1.00 58.44 108 VAL A C 1
ATOM 845 O O . VAL A 1 108 ? 34.412 1.402 -51.653 1.00 58.44 108 VAL A O 1
ATOM 848 N N . MET A 1 109 ? 35.107 0.976 -49.570 1.00 54.28 109 MET A N 1
ATOM 849 C CA . MET A 1 109 ? 36.541 1.150 -49.859 1.00 54.28 109 MET A CA 1
ATOM 850 C C . MET A 1 109 ? 37.289 -0.134 -50.260 1.00 54.28 109 MET A C 1
ATOM 852 O O . MET A 1 109 ? 38.392 -0.018 -50.781 1.00 54.28 109 MET A O 1
ATOM 856 N N . ASN A 1 110 ? 36.701 -1.328 -50.100 1.00 53.03 110 ASN A N 1
ATOM 857 C CA . ASN A 1 110 ? 37.365 -2.615 -50.391 1.00 53.03 110 ASN A CA 1
ATOM 858 C C . ASN A 1 110 ? 36.681 -3.400 -51.525 1.00 53.03 110 ASN A C 1
ATOM 860 O O . ASN A 1 110 ? 36.535 -4.618 -51.454 1.00 53.03 110 ASN A O 1
ATOM 864 N N . SER A 1 111 ? 36.232 -2.703 -52.569 1.00 53.00 111 SER A N 1
ATOM 865 C CA . SER A 1 111 ? 35.786 -3.339 -53.816 1.00 53.00 111 SER A CA 1
ATOM 866 C C . SER A 1 111 ? 36.890 -3.282 -54.867 1.00 53.00 111 SER A C 1
ATOM 868 O O . SER A 1 111 ? 36.704 -2.686 -55.919 1.00 53.00 111 SER A O 1
ATOM 870 N N . ASP A 1 112 ? 38.045 -3.875 -54.563 1.00 57.88 112 ASP A N 1
ATOM 871 C CA . ASP A 1 112 ? 38.981 -4.307 -55.602 1.00 57.88 112 ASP A CA 1
ATOM 872 C C . ASP A 1 112 ? 39.943 -5.376 -55.057 1.00 57.88 112 ASP A C 1
ATOM 874 O O . ASP A 1 112 ? 40.764 -5.104 -54.184 1.00 57.88 112 ASP A O 1
ATOM 878 N N . ASP A 1 113 ? 39.759 -6.588 -55.581 1.00 55.66 113 ASP A N 1
ATOM 879 C CA . ASP A 1 113 ? 40.791 -7.576 -55.909 1.00 55.66 113 ASP A CA 1
ATOM 880 C C . ASP A 1 113 ? 41.704 -8.100 -54.784 1.00 55.66 113 ASP A C 1
ATOM 882 O O . ASP A 1 113 ? 42.709 -7.478 -54.452 1.00 55.66 113 ASP A O 1
ATOM 886 N N . SER A 1 114 ? 41.411 -9.292 -54.243 1.00 53.69 114 SER A N 1
ATOM 887 C CA . SER A 1 114 ? 42.426 -10.196 -53.664 1.00 53.69 114 SER A CA 1
ATOM 888 C C . SER A 1 114 ? 41.862 -11.611 -53.475 1.00 53.69 114 SER A C 1
ATOM 890 O O . SER A 1 114 ? 41.225 -11.909 -52.465 1.00 53.69 114 SER A O 1
ATOM 892 N N . ASP A 1 115 ? 42.117 -12.472 -54.461 1.00 57.56 115 ASP A N 1
ATOM 893 C CA . ASP A 1 115 ? 42.147 -13.928 -54.301 1.00 57.56 115 ASP A CA 1
ATOM 894 C C . ASP A 1 115 ? 43.307 -14.279 -53.346 1.00 57.56 115 ASP A C 1
ATOM 896 O O . ASP A 1 115 ? 44.471 -14.207 -53.743 1.00 57.56 115 ASP A O 1
ATOM 900 N N . ASP A 1 116 ? 43.023 -14.612 -52.084 1.00 62.41 116 ASP A N 1
ATOM 901 C CA . ASP A 1 116 ? 44.042 -15.075 -51.129 1.00 62.41 116 ASP A CA 1
ATOM 902 C C . AS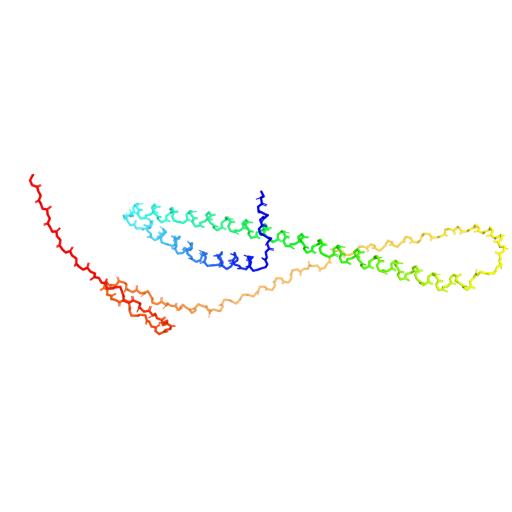P A 1 116 ? 43.605 -16.389 -50.467 1.00 62.41 116 ASP A C 1
ATOM 904 O O . ASP A 1 116 ? 42.913 -16.422 -49.447 1.00 62.41 116 ASP A O 1
ATOM 908 N N . ASP A 1 117 ? 44.002 -17.484 -51.120 1.00 60.72 117 ASP A N 1
ATOM 909 C CA . ASP A 1 117 ? 43.946 -18.861 -50.634 1.00 60.72 117 ASP A CA 1
ATOM 910 C C . ASP A 1 117 ? 45.050 -19.081 -49.586 1.00 60.72 117 ASP A C 1
ATOM 912 O O . ASP A 1 117 ? 46.110 -19.637 -49.885 1.00 60.72 117 ASP A O 1
ATOM 916 N N . SER A 1 118 ? 44.810 -18.657 -48.347 1.00 62.03 118 SER A N 1
ATOM 917 C CA . SER A 1 118 ? 45.719 -18.935 -47.232 1.00 62.03 118 SER A CA 1
ATOM 918 C C . SER A 1 118 ? 45.020 -19.766 -46.156 1.00 62.03 118 SER A C 1
ATOM 920 O O . SER A 1 118 ? 44.389 -19.264 -45.227 1.00 62.03 118 SER A O 1
ATOM 922 N N . ASP A 1 119 ? 45.136 -21.078 -46.354 1.00 66.94 119 ASP A N 1
ATOM 923 C CA . ASP A 1 119 ? 44.875 -22.162 -45.412 1.00 66.94 119 ASP A CA 1
ATOM 924 C C . ASP A 1 119 ? 45.908 -22.080 -44.276 1.00 66.94 119 ASP A C 1
ATOM 926 O O . ASP A 1 119 ? 47.053 -22.497 -44.453 1.00 66.94 119 ASP A O 1
ATOM 930 N N . ASP A 1 120 ? 45.541 -21.497 -43.129 1.00 56.34 120 ASP A N 1
ATOM 931 C CA . ASP A 1 120 ? 46.376 -21.580 -41.930 1.00 56.34 120 ASP A CA 1
ATOM 932 C C . ASP A 1 120 ? 45.571 -22.070 -40.726 1.00 56.34 120 ASP A C 1
ATOM 934 O O . ASP A 1 120 ? 44.701 -21.405 -40.156 1.00 56.34 120 ASP A O 1
ATOM 938 N N . SER A 1 121 ? 45.871 -23.320 -40.404 1.00 65.88 121 SER A N 1
ATOM 939 C CA . SER A 1 121 ? 45.386 -24.082 -39.272 1.00 65.88 121 SER A CA 1
ATOM 940 C C . SER A 1 121 ? 46.319 -23.820 -38.095 1.00 65.88 121 SER A C 1
ATOM 942 O O . SER A 1 121 ? 47.453 -24.287 -38.120 1.00 65.88 121 SER A O 1
ATOM 944 N N . ASN A 1 122 ? 45.866 -23.128 -37.049 1.00 58.81 122 ASN A N 1
ATOM 945 C CA . ASN A 1 122 ? 46.574 -23.119 -35.762 1.00 58.81 122 ASN A CA 1
ATOM 946 C C . ASN A 1 122 ? 45.598 -22.696 -34.652 1.00 58.81 122 ASN A C 1
ATOM 948 O O . ASN A 1 122 ? 45.123 -21.564 -34.630 1.00 58.81 122 ASN A O 1
ATOM 952 N N . ASP A 1 123 ? 44.983 -23.643 -33.951 1.00 57.94 123 ASP A N 1
ATOM 953 C CA . ASP A 1 123 ? 45.477 -24.348 -32.756 1.00 57.94 123 ASP A CA 1
ATOM 954 C C . ASP A 1 123 ? 45.590 -23.432 -31.524 1.00 57.94 123 ASP A C 1
ATOM 956 O O . ASP A 1 123 ? 46.486 -22.605 -31.409 1.00 57.94 123 ASP A O 1
ATOM 960 N N . SER A 1 124 ? 44.583 -23.598 -30.662 1.00 58.41 124 SER A N 1
ATOM 961 C CA . SER A 1 124 ? 44.600 -23.556 -29.198 1.00 58.41 124 SER A CA 1
ATOM 962 C C . SER A 1 124 ? 45.475 -22.524 -28.479 1.00 58.41 124 SER A C 1
ATOM 964 O O . SER A 1 124 ? 46.692 -22.627 -28.464 1.00 58.41 124 SER A O 1
ATOM 966 N N . ASP A 1 125 ? 44.832 -21.673 -27.674 1.00 59.19 125 ASP A N 1
ATOM 967 C CA . ASP A 1 125 ? 45.126 -21.721 -26.238 1.00 59.19 125 ASP A CA 1
ATOM 968 C C . ASP A 1 125 ? 43.951 -21.185 -25.410 1.00 59.19 125 ASP A C 1
ATOM 970 O O . ASP A 1 125 ? 43.550 -20.023 -25.491 1.00 59.19 125 ASP A O 1
ATOM 974 N N . ASN A 1 126 ? 43.372 -22.105 -24.641 1.00 58.03 126 ASN A N 1
ATOM 975 C CA . ASN A 1 126 ? 42.322 -21.891 -23.659 1.00 58.03 126 ASN A CA 1
ATOM 976 C C . ASN A 1 126 ? 43.013 -21.589 -22.326 1.00 58.03 126 ASN A C 1
ATOM 978 O O . ASN A 1 126 ? 43.509 -22.505 -21.674 1.00 58.03 126 ASN A O 1
ATOM 982 N N . SER A 1 127 ? 43.091 -20.319 -21.935 1.00 64.00 127 SER A N 1
ATOM 983 C CA . SER A 1 127 ? 43.533 -19.954 -20.589 1.00 64.00 127 SER A CA 1
ATOM 984 C C . SER A 1 127 ? 42.315 -19.900 -19.669 1.00 64.00 127 SER A C 1
ATOM 986 O O . SER A 1 127 ? 41.606 -18.892 -19.636 1.00 64.00 127 SER A O 1
ATOM 988 N N . ASP A 1 128 ? 42.082 -21.011 -18.969 1.00 57.19 128 ASP A N 1
ATOM 989 C CA . ASP A 1 128 ? 41.225 -21.089 -17.787 1.00 57.19 128 ASP A CA 1
ATOM 990 C C . ASP A 1 128 ? 41.786 -20.130 -16.720 1.00 57.19 128 ASP A C 1
ATOM 992 O O . ASP A 1 128 ? 42.870 -20.353 -16.178 1.00 57.19 128 ASP A O 1
ATOM 996 N N . ASP A 1 129 ? 41.081 -19.027 -16.463 1.00 62.16 129 ASP A N 1
ATOM 997 C CA . ASP A 1 129 ? 41.328 -18.139 -15.322 1.00 62.16 129 ASP A CA 1
ATOM 998 C C . ASP A 1 129 ? 40.315 -18.487 -14.226 1.00 62.16 129 ASP A C 1
ATOM 1000 O O . ASP A 1 129 ? 39.256 -17.867 -14.088 1.00 62.16 129 ASP A O 1
ATOM 1004 N N . ASP A 1 130 ? 40.646 -19.556 -13.499 1.00 62.84 130 ASP A N 1
ATOM 1005 C CA . ASP A 1 130 ? 40.058 -19.931 -12.216 1.00 62.84 130 ASP A CA 1
ATOM 1006 C C . ASP A 1 130 ? 40.522 -18.927 -11.150 1.00 62.84 130 ASP A C 1
ATOM 1008 O O . ASP A 1 130 ? 41.449 -19.168 -10.373 1.00 62.84 130 ASP A O 1
ATOM 1012 N N . SER A 1 131 ? 39.872 -17.767 -11.116 1.00 61.09 131 SER A N 1
ATOM 1013 C CA . SER A 1 131 ? 39.938 -16.876 -9.960 1.00 61.09 131 SER A CA 1
ATOM 1014 C C . SER A 1 131 ? 38.896 -17.322 -8.933 1.00 61.09 131 SER A C 1
ATOM 1016 O O . SER A 1 131 ? 37.783 -16.796 -8.851 1.00 61.09 131 SER A O 1
ATOM 1018 N N . ASP A 1 132 ? 39.301 -18.355 -8.196 1.00 58.34 132 ASP A N 1
ATOM 1019 C CA . ASP A 1 132 ? 38.727 -18.834 -6.946 1.00 58.34 132 ASP A CA 1
ATOM 1020 C C . ASP A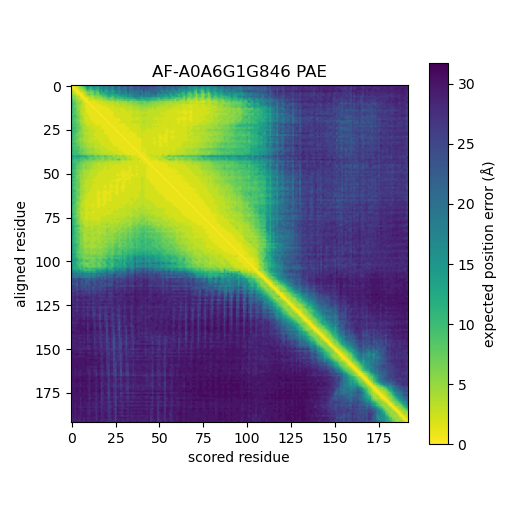 1 132 ? 38.612 -17.703 -5.899 1.00 58.34 132 ASP A C 1
ATOM 1022 O O . ASP A 1 132 ? 39.562 -16.974 -5.628 1.00 58.34 132 ASP A O 1
ATOM 1026 N N . ASP A 1 133 ? 37.424 -17.634 -5.296 1.00 52.41 133 ASP A N 1
ATOM 1027 C CA . ASP A 1 133 ? 37.227 -17.634 -3.841 1.00 52.41 133 ASP A CA 1
ATOM 1028 C C . ASP A 1 133 ? 37.800 -16.465 -3.006 1.00 52.41 133 ASP A C 1
ATOM 1030 O O . ASP A 1 133 ? 38.955 -16.458 -2.593 1.00 52.41 133 ASP A O 1
ATOM 1034 N N . ASP A 1 134 ? 36.917 -15.530 -2.630 1.00 58.97 134 ASP A N 1
ATOM 1035 C CA . ASP A 1 134 ? 36.864 -15.060 -1.235 1.00 58.97 134 ASP A CA 1
ATOM 1036 C C . ASP A 1 134 ? 35.459 -14.504 -0.892 1.00 58.97 134 ASP A C 1
ATOM 1038 O O . ASP A 1 134 ? 35.149 -13.336 -1.152 1.00 58.97 134 ASP A O 1
ATOM 1042 N N . PRO A 1 135 ? 34.550 -15.331 -0.336 1.00 64.62 135 PRO A N 1
ATOM 1043 C CA . PRO A 1 135 ? 33.203 -14.932 0.040 1.00 64.62 135 PRO A CA 1
ATOM 1044 C C . PRO A 1 135 ? 33.069 -14.712 1.552 1.00 64.62 135 PRO A C 1
ATOM 1046 O O . PRO A 1 135 ? 32.085 -15.159 2.125 1.00 64.62 135 PRO A O 1
ATOM 1049 N N . TYR A 1 136 ? 34.012 -14.046 2.226 1.00 63.00 136 TYR A N 1
ATOM 1050 C CA . TYR A 1 136 ? 33.841 -13.698 3.644 1.00 63.00 136 TYR A CA 1
ATOM 1051 C C . TYR A 1 136 ? 34.591 -12.423 4.037 1.00 63.00 136 TYR A C 1
ATOM 1053 O O . TYR A 1 136 ? 35.745 -12.478 4.439 1.00 63.00 136 TYR A O 1
ATOM 1061 N N . ASP A 1 137 ? 33.888 -11.289 4.021 1.00 57.97 137 ASP A N 1
ATOM 1062 C CA . ASP A 1 137 ? 34.194 -10.184 4.936 1.00 57.97 137 ASP A CA 1
ATOM 1063 C C . ASP A 1 137 ? 32.900 -9.424 5.281 1.00 57.97 137 ASP A C 1
ATOM 1065 O O . ASP A 1 137 ? 32.664 -8.283 4.891 1.00 57.97 137 ASP A O 1
ATOM 1069 N N . ASP A 1 138 ? 32.000 -10.130 5.971 1.00 57.62 138 ASP A N 1
ATOM 1070 C CA . ASP A 1 138 ? 30.967 -9.509 6.799 1.00 57.62 138 ASP A CA 1
ATOM 1071 C C . ASP A 1 138 ? 31.090 -10.049 8.226 1.00 57.62 138 ASP A C 1
ATOM 1073 O O . ASP A 1 138 ? 30.628 -11.155 8.532 1.00 57.62 138 ASP A O 1
ATOM 1077 N N . PRO A 1 139 ? 31.719 -9.280 9.118 1.00 57.16 139 PRO A N 1
ATOM 1078 C CA . PRO A 1 139 ? 31.416 -9.331 10.523 1.00 57.16 139 PRO A CA 1
ATOM 1079 C C . PRO A 1 139 ? 30.663 -8.051 10.883 1.00 57.16 139 PRO A C 1
ATOM 1081 O O . PRO A 1 139 ? 31.281 -7.019 11.129 1.00 57.16 139 PRO A O 1
ATOM 1084 N N . TYR A 1 140 ? 29.333 -8.133 10.925 1.00 57.16 140 TYR A N 1
ATOM 1085 C CA . TYR A 1 140 ? 28.493 -7.545 11.970 1.00 57.16 140 TYR A CA 1
ATOM 1086 C C . TYR A 1 140 ? 29.263 -6.631 12.941 1.00 57.16 140 TYR A C 1
ATOM 1088 O O . TYR A 1 140 ? 29.706 -7.066 14.005 1.00 57.16 140 TYR A O 1
ATOM 1096 N N . ASP A 1 141 ? 29.392 -5.353 12.585 1.00 52.03 141 ASP A N 1
ATOM 1097 C CA . ASP A 1 141 ? 29.611 -4.292 13.566 1.00 52.03 141 ASP A CA 1
ATOM 1098 C C . ASP A 1 141 ? 28.230 -3.916 14.111 1.00 52.03 141 ASP A C 1
ATOM 1100 O O . ASP A 1 141 ? 27.618 -2.914 13.734 1.00 52.03 141 ASP A O 1
ATOM 1104 N N . ASP A 1 142 ? 27.708 -4.817 14.949 1.00 57.47 142 ASP A N 1
ATOM 1105 C CA . ASP A 1 142 ? 26.667 -4.533 15.934 1.00 57.47 142 ASP A CA 1
ATOM 1106 C C . ASP A 1 142 ? 27.284 -3.601 16.985 1.00 57.47 142 ASP A C 1
ATOM 1108 O O . ASP A 1 142 ? 27.617 -3.992 18.107 1.00 57.47 142 ASP A O 1
ATOM 1112 N N . SER A 1 143 ? 27.471 -2.335 16.613 1.00 54.44 143 SER A N 1
ATOM 1113 C CA . SER A 1 143 ? 27.650 -1.284 17.599 1.00 54.44 143 SER A CA 1
ATOM 1114 C C . SER A 1 143 ? 26.298 -1.077 18.279 1.00 54.44 143 SER A C 1
ATOM 1116 O O . SER A 1 143 ? 25.450 -0.305 17.828 1.00 54.44 143 SER A O 1
ATOM 1118 N N . ASP A 1 144 ? 26.115 -1.830 19.361 1.00 56.44 144 ASP A N 1
ATOM 1119 C CA . ASP A 1 144 ? 25.251 -1.522 20.492 1.00 56.44 144 ASP A CA 1
ATOM 1120 C C . ASP A 1 144 ? 25.309 -0.013 20.806 1.00 56.44 144 ASP A C 1
ATOM 1122 O O . ASP A 1 144 ? 26.192 0.459 21.526 1.00 56.44 144 ASP A O 1
ATOM 1126 N N . ASP A 1 145 ? 24.374 0.773 20.267 1.00 55.12 1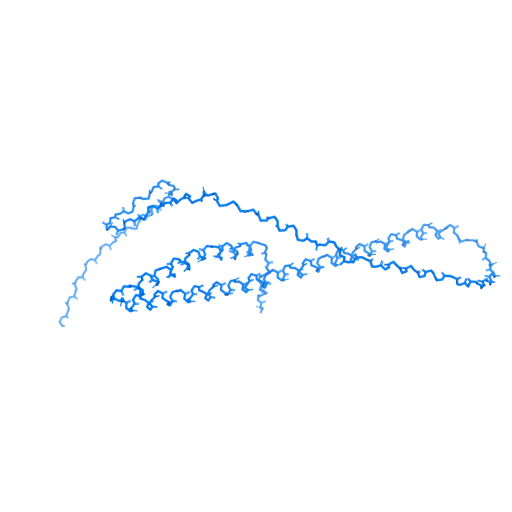45 ASP A N 1
ATOM 1127 C CA . ASP A 1 145 ? 24.128 2.136 20.743 1.00 55.12 145 ASP A CA 1
ATOM 1128 C C . ASP A 1 145 ? 23.061 2.062 21.843 1.00 55.12 145 ASP A C 1
ATOM 1130 O O . ASP A 1 145 ? 21.870 2.323 21.638 1.00 55.12 145 ASP A O 1
ATOM 1134 N N . GLU A 1 146 ? 23.521 1.660 23.032 1.00 57.78 146 GLU A N 1
ATOM 1135 C CA . GLU A 1 146 ? 22.845 1.809 24.324 1.00 57.78 146 GLU A CA 1
ATOM 1136 C C . GLU A 1 146 ? 22.681 3.296 24.696 1.00 57.78 146 GLU A C 1
ATOM 1138 O O . GLU A 1 146 ? 23.176 3.773 25.719 1.00 57.78 146 GLU A O 1
ATOM 1143 N N . ARG A 1 147 ? 21.940 4.064 23.892 1.00 54.56 147 ARG A N 1
ATOM 1144 C CA . ARG A 1 147 ? 21.412 5.358 24.341 1.00 54.56 147 ARG A CA 1
ATOM 1145 C C . ARG A 1 147 ? 20.025 5.198 24.931 1.00 54.56 147 ARG A C 1
ATOM 1147 O O . ARG A 1 147 ? 19.005 5.556 24.337 1.00 54.56 147 ARG A O 1
ATOM 1154 N N . GLU A 1 148 ? 20.037 4.720 26.170 1.00 54.03 148 GLU A N 1
ATOM 1155 C CA . GLU A 1 148 ? 19.001 4.930 27.180 1.00 54.03 148 GLU A CA 1
ATOM 1156 C C . GLU A 1 148 ? 18.899 6.412 27.596 1.00 54.03 148 GLU A C 1
ATOM 1158 O O . GLU A 1 148 ? 18.945 6.730 28.775 1.00 54.03 148 GLU A O 1
ATOM 1163 N N . ASP A 1 149 ? 18.706 7.343 26.657 1.00 51.47 149 ASP A N 1
ATOM 1164 C CA . ASP A 1 149 ? 18.586 8.763 26.999 1.00 51.47 149 ASP A CA 1
ATOM 1165 C C . ASP A 1 149 ? 17.250 9.353 26.512 1.00 51.47 149 ASP A C 1
ATOM 1167 O O . ASP A 1 149 ? 17.096 9.883 25.409 1.00 51.47 149 ASP A O 1
ATOM 1171 N N . GLU A 1 150 ? 16.260 9.301 27.402 1.00 58.22 150 GLU A N 1
ATOM 1172 C CA . GLU A 1 150 ? 15.526 10.518 27.774 1.00 58.22 150 GLU A CA 1
ATOM 1173 C C . 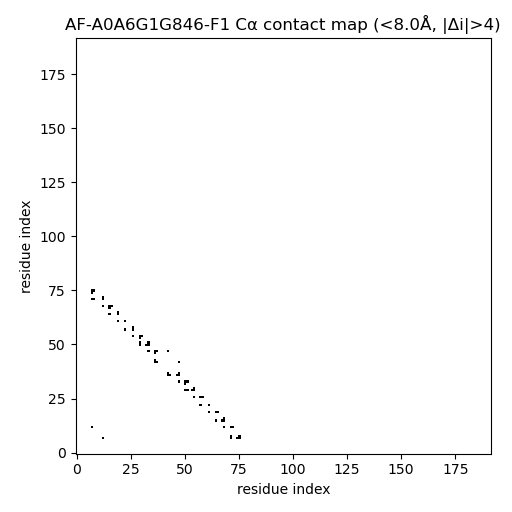GLU A 1 150 ? 14.820 11.333 26.663 1.00 58.22 150 GLU A C 1
ATOM 1175 O O . GLU A 1 150 ? 14.895 12.564 26.639 1.00 58.22 150 GLU A O 1
ATOM 1180 N N . ARG A 1 151 ? 14.017 10.716 25.782 1.00 53.22 151 ARG A N 1
ATOM 1181 C CA . ARG A 1 151 ? 13.054 11.486 24.951 1.00 53.22 151 ARG A CA 1
ATOM 1182 C C . ARG A 1 151 ? 11.636 10.933 24.917 1.00 53.22 151 ARG A C 1
ATOM 1184 O O . ARG A 1 151 ? 11.006 10.846 23.868 1.00 53.22 151 ARG A O 1
ATOM 1191 N N . PHE A 1 152 ? 11.068 10.693 26.093 1.00 48.81 152 PHE A N 1
ATOM 1192 C CA . PHE A 1 152 ? 9.617 10.777 26.261 1.00 48.81 152 PHE A CA 1
ATOM 1193 C C . PHE A 1 152 ? 9.233 12.188 26.709 1.00 48.81 152 PHE A C 1
ATOM 1195 O O . PHE A 1 152 ? 9.099 12.466 27.896 1.00 48.81 152 PHE A O 1
ATOM 1202 N N . THR A 1 153 ? 9.009 13.095 25.755 1.00 49.03 153 THR A N 1
ATOM 1203 C CA . THR A 1 153 ? 8.173 14.275 26.016 1.00 49.03 153 THR A CA 1
ATOM 1204 C C . THR A 1 153 ? 6.747 13.925 25.617 1.00 49.03 153 THR A C 1
ATOM 1206 O O . THR A 1 153 ? 6.338 14.029 24.463 1.00 49.03 153 THR A O 1
ATOM 1209 N N . TYR A 1 154 ? 5.997 13.440 26.600 1.00 45.66 154 TYR A N 1
ATOM 1210 C CA . TYR A 1 154 ? 4.560 13.237 26.519 1.00 45.66 154 TYR A CA 1
ATOM 1211 C C . TYR A 1 154 ? 3.874 14.595 26.312 1.00 45.66 154 TYR A C 1
ATOM 1213 O O . TYR A 1 154 ? 3.717 15.369 27.255 1.00 45.66 154 TYR A O 1
ATOM 1221 N N . ILE A 1 155 ? 3.468 14.911 25.080 1.00 48.75 155 ILE A N 1
ATOM 1222 C CA . ILE A 1 155 ? 2.518 16.001 24.842 1.00 48.75 155 ILE A CA 1
ATOM 1223 C C . ILE A 1 155 ? 1.120 15.399 24.944 1.00 48.75 155 ILE A C 1
ATOM 1225 O O . ILE A 1 155 ? 0.568 14.874 23.977 1.00 48.75 155 ILE A O 1
ATOM 1229 N N . ALA A 1 156 ? 0.550 15.477 26.146 1.00 45.62 156 ALA A N 1
ATOM 1230 C CA . ALA A 1 156 ? -0.878 15.309 26.357 1.00 45.62 156 ALA A CA 1
ATOM 1231 C C . ALA A 1 156 ? -1.618 16.415 25.597 1.00 45.62 156 ALA A C 1
ATOM 1233 O O . ALA A 1 156 ? -1.845 17.510 26.113 1.00 45.62 156 ALA A O 1
ATOM 1234 N N . HIS A 1 157 ? -2.001 16.151 24.353 1.00 45.47 157 HIS A N 1
ATOM 1235 C CA . HIS A 1 157 ? -3.022 16.960 23.715 1.00 45.47 157 HIS A CA 1
ATOM 1236 C C . HIS A 1 157 ? -4.362 16.590 24.344 1.00 45.47 157 HIS A C 1
ATOM 1238 O O . HIS A 1 157 ? -4.945 15.556 24.034 1.00 45.47 157 HIS A O 1
ATOM 1244 N N . ASN A 1 158 ? -4.769 17.442 25.288 1.00 44.34 158 ASN A N 1
ATOM 1245 C CA . ASN A 1 158 ? -6.100 17.592 25.862 1.00 44.34 158 ASN A CA 1
ATOM 1246 C C . ASN A 1 158 ? -7.187 16.819 25.107 1.00 44.34 158 ASN A C 1
ATOM 1248 O O . ASN A 1 158 ? -7.519 17.144 23.965 1.00 44.34 158 ASN A O 1
ATOM 1252 N N . ALA A 1 159 ? -7.790 15.855 25.799 1.00 44.53 159 ALA A N 1
ATOM 1253 C CA . ALA A 1 159 ? -9.110 15.367 25.452 1.00 44.53 159 ALA A CA 1
ATOM 1254 C C . ALA A 1 159 ? -10.063 16.570 25.308 1.00 44.53 159 ALA A C 1
ATOM 1256 O O . ALA A 1 159 ? -10.116 17.402 26.220 1.00 44.53 159 ALA A O 1
ATOM 1257 N N . PRO A 1 160 ? -10.812 16.712 24.201 1.00 48.81 160 PRO A N 1
ATOM 1258 C CA . PRO A 1 160 ? -11.971 17.580 24.219 1.00 48.81 160 PRO A CA 1
ATOM 1259 C C . PRO A 1 160 ? -13.030 16.918 25.101 1.00 48.81 160 PRO A C 1
ATOM 1261 O O . PRO A 1 160 ? -13.580 15.866 24.776 1.00 48.81 160 PRO A O 1
ATOM 1264 N N . ASP A 1 161 ? -13.260 17.550 26.244 1.00 43.62 161 ASP A N 1
ATOM 1265 C CA . ASP A 1 161 ? -14.383 17.317 27.136 1.00 43.62 161 ASP A CA 1
ATOM 1266 C C . ASP A 1 161 ? -15.669 17.626 26.351 1.00 43.62 161 ASP A C 1
ATOM 1268 O O . ASP A 1 161 ? -16.006 18.787 26.110 1.00 43.62 161 ASP A O 1
ATOM 1272 N N . VAL A 1 162 ? -16.350 16.594 25.844 1.00 46.78 162 VAL A N 1
ATOM 1273 C CA . VAL A 1 162 ? -17.645 16.761 25.167 1.00 46.78 162 VAL A CA 1
ATOM 1274 C C . VAL A 1 162 ? -18.728 16.787 26.240 1.00 46.78 162 VAL A C 1
ATOM 1276 O O . VAL A 1 162 ? -19.485 15.837 26.433 1.00 46.78 162 VAL A O 1
ATOM 1279 N N . VAL A 1 163 ? -18.774 17.906 26.957 1.00 41.88 163 VAL A N 1
ATOM 1280 C CA . VAL A 1 163 ? -19.957 18.353 27.690 1.00 41.88 163 VAL A CA 1
ATOM 1281 C C . VAL A 1 163 ? -20.843 19.085 26.683 1.00 41.88 163 VAL A C 1
ATOM 1283 O O . VAL A 1 163 ? -20.369 19.966 25.972 1.00 41.88 163 VAL A O 1
ATOM 1286 N N . ASN A 1 164 ? -22.117 18.692 26.605 1.00 46.38 164 ASN A N 1
ATOM 1287 C CA . ASN A 1 164 ? -23.180 19.325 25.816 1.00 46.38 164 ASN A CA 1
ATOM 1288 C C . ASN A 1 164 ? -23.012 20.854 25.687 1.00 46.38 164 ASN A C 1
ATOM 1290 O O . ASN A 1 164 ? -23.333 21.600 26.612 1.00 46.38 164 ASN A O 1
ATOM 1294 N N . GLY A 1 165 ? -22.545 21.317 24.526 1.00 49.78 165 GLY A N 1
ATOM 1295 C CA . GLY A 1 165 ? -22.364 22.734 24.216 1.00 49.78 165 GLY A CA 1
ATOM 1296 C C . GLY A 1 165 ? -21.758 22.940 22.821 1.00 49.78 165 GLY A C 1
ATOM 1297 O O . GLY A 1 165 ? -21.078 22.048 22.312 1.00 49.78 165 GLY A O 1
ATOM 1298 N N . PRO A 1 166 ? -22.033 24.075 22.151 1.00 45.50 166 PRO A N 1
ATOM 1299 C CA . PRO A 1 166 ? -21.673 24.275 20.751 1.00 45.50 166 PRO A CA 1
ATOM 1300 C C . PRO A 1 166 ? -20.152 24.346 20.553 1.00 45.50 166 PRO A C 1
ATOM 1302 O O . PRO A 1 166 ? -19.455 25.116 21.210 1.00 45.50 166 PRO A O 1
ATOM 1305 N N . ASN A 1 167 ? -19.660 23.542 19.605 1.00 44.66 167 ASN A N 1
ATOM 1306 C CA . ASN A 1 167 ? -18.264 23.469 19.172 1.00 44.66 167 ASN A CA 1
ATOM 1307 C C . ASN A 1 167 ? -17.702 24.857 18.819 1.00 44.66 167 ASN A C 1
ATOM 1309 O O . ASN A 1 167 ? -17.979 25.395 17.747 1.00 44.66 167 ASN A O 1
ATOM 1313 N N . VAL A 1 168 ? -16.837 25.405 19.673 1.00 44.41 168 VAL A N 1
ATOM 1314 C CA . VAL A 1 168 ? -15.999 26.559 19.325 1.00 44.41 168 VAL A CA 1
ATOM 1315 C C . VAL A 1 168 ? -14.693 26.032 18.732 1.00 44.41 168 VAL A C 1
ATOM 1317 O O . VAL A 1 168 ? -13.722 25.760 19.439 1.00 44.41 168 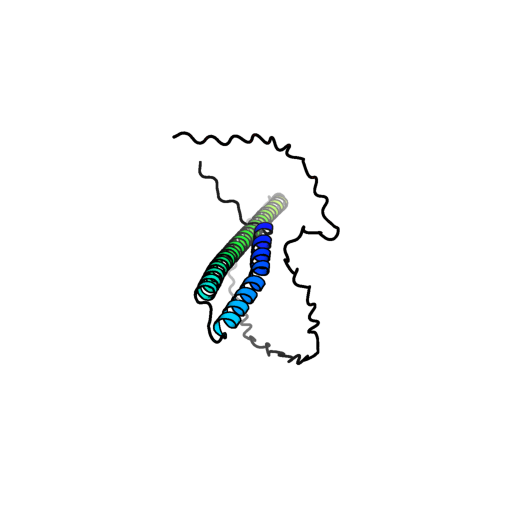VAL A O 1
ATOM 1320 N N . ALA A 1 169 ? -14.671 25.856 17.410 1.00 41.97 169 ALA A N 1
ATOM 1321 C CA . ALA A 1 169 ? -13.460 25.507 16.676 1.00 41.97 169 ALA A CA 1
ATOM 1322 C C . ALA A 1 169 ? -12.446 26.667 16.727 1.00 41.97 169 ALA A C 1
ATOM 1324 O O . ALA A 1 169 ? -12.726 27.793 16.307 1.00 41.97 169 ALA A O 1
ATOM 1325 N N . LYS A 1 170 ? -11.237 26.394 17.235 1.00 46.47 170 LYS A N 1
ATOM 1326 C CA . LYS A 1 170 ? -10.104 27.327 17.198 1.00 46.47 170 LYS A CA 1
ATOM 1327 C C . LYS A 1 170 ? -9.594 27.472 15.755 1.00 46.47 170 LYS A C 1
ATOM 1329 O O . LYS A 1 170 ? -9.087 26.519 15.181 1.00 46.47 170 LYS A O 1
ATOM 1334 N N . ARG A 1 171 ? -9.763 28.689 15.220 1.00 44.31 171 ARG A N 1
ATOM 1335 C CA . ARG A 1 171 ? -9.090 29.361 14.084 1.00 44.31 171 ARG A CA 1
ATOM 1336 C C . ARG A 1 171 ? -8.444 28.458 13.019 1.00 44.31 171 ARG A C 1
ATOM 1338 O O . ARG A 1 171 ? -7.315 28.011 13.183 1.00 44.31 171 ARG A O 1
ATOM 1345 N N . GLY A 1 172 ? -9.114 28.342 11.870 1.00 44.53 172 GLY A N 1
ATOM 1346 C CA . GLY A 1 172 ? -8.489 27.861 10.633 1.00 44.53 172 GLY A CA 1
ATOM 1347 C C . GLY A 1 172 ? -9.431 27.474 9.490 1.00 44.53 172 GLY A C 1
ATOM 1348 O O . GLY A 1 172 ? -8.967 27.351 8.365 1.00 44.53 172 GLY A O 1
ATOM 1349 N N . ALA A 1 173 ? -10.736 27.316 9.731 1.00 38.69 173 ALA A N 1
ATOM 1350 C CA . ALA A 1 173 ? -11.697 26.957 8.688 1.00 38.69 173 ALA A CA 1
ATOM 1351 C C . ALA A 1 173 ? -12.741 28.065 8.496 1.00 38.69 173 ALA A C 1
ATOM 1353 O O . ALA A 1 173 ? -13.485 28.394 9.420 1.00 38.69 173 ALA A O 1
ATOM 1354 N N . VAL A 1 174 ? -12.796 28.634 7.290 1.00 40.00 174 VAL A N 1
ATOM 1355 C CA . VAL A 1 174 ? -13.938 29.431 6.830 1.00 40.00 174 VAL A CA 1
ATOM 1356 C C . VAL A 1 174 ? -15.030 28.441 6.441 1.00 40.00 174 VAL A C 1
ATOM 1358 O O . VAL A 1 174 ? -14.898 27.727 5.451 1.00 40.00 174 VAL A O 1
ATOM 1361 N N . VAL A 1 175 ? -16.088 28.371 7.246 1.00 41.16 175 VAL A N 1
ATOM 1362 C CA . VAL A 1 175 ? -17.310 27.639 6.906 1.00 41.16 175 VAL A CA 1
ATOM 1363 C C . VAL A 1 175 ? -18.304 28.653 6.357 1.00 41.16 175 VAL A C 1
ATOM 1365 O O . VAL A 1 175 ? -18.817 29.491 7.097 1.00 41.16 175 VAL A O 1
ATOM 1368 N N . THR A 1 176 ? -18.567 28.596 5.054 1.00 34.91 176 THR A N 1
ATOM 1369 C CA . THR A 1 176 ? -19.668 29.333 4.432 1.00 34.91 176 THR A CA 1
ATOM 1370 C C . THR A 1 176 ? -20.964 28.599 4.764 1.00 34.91 176 THR A C 1
ATOM 1372 O O . THR A 1 176 ? -21.252 27.540 4.211 1.00 34.91 176 THR A O 1
ATOM 1375 N N . VAL A 1 177 ? -21.724 29.133 5.718 1.00 43.34 177 VAL A N 1
ATOM 1376 C CA . VAL A 1 177 ? -23.050 28.620 6.072 1.00 43.34 177 VAL A CA 1
ATOM 1377 C C . VAL A 1 177 ? -24.050 29.166 5.058 1.00 43.34 177 VAL A C 1
ATOM 1379 O O . VAL A 1 177 ? -24.289 30.370 5.005 1.00 43.34 177 VAL A O 1
ATOM 1382 N N . VAL A 1 178 ? -24.621 28.282 4.242 1.00 41.09 178 VAL A N 1
ATOM 1383 C CA . VAL A 1 178 ? -25.811 28.588 3.441 1.00 41.09 178 VAL A CA 1
ATOM 1384 C C . VAL A 1 178 ? -27.023 28.445 4.368 1.00 41.09 178 VAL A C 1
ATOM 1386 O O . VAL A 1 178 ? -27.206 27.361 4.927 1.00 41.09 178 VAL A O 1
ATOM 1389 N N . PRO A 1 179 ? -27.833 29.495 4.590 1.00 44.88 179 PRO A N 1
ATOM 1390 C CA . PRO A 1 179 ? -29.040 29.373 5.394 1.00 44.88 179 PRO A CA 1
ATOM 1391 C C . PRO A 1 179 ? -30.069 28.508 4.656 1.00 44.88 179 PRO A C 1
ATOM 1393 O O . PRO A 1 179 ? -30.472 28.818 3.537 1.00 44.88 179 PRO A O 1
ATOM 1396 N N . ILE A 1 180 ? -30.481 27.409 5.289 1.00 50.28 180 ILE A N 1
ATOM 1397 C CA . ILE A 1 180 ? -31.677 26.658 4.908 1.00 50.28 180 ILE A CA 1
ATOM 1398 C C . ILE A 1 180 ? -32.839 27.338 5.630 1.00 50.28 180 ILE A C 1
ATOM 1400 O O . ILE A 1 180 ? -32.958 27.240 6.853 1.00 50.28 180 ILE A O 1
ATOM 1404 N N . GLU A 1 181 ? -33.666 28.069 4.885 1.00 48.88 181 GLU A N 1
ATOM 1405 C CA . GLU A 1 181 ? -34.929 28.601 5.392 1.00 48.88 181 GLU A CA 1
ATOM 1406 C C . GLU A 1 181 ? -35.823 27.425 5.798 1.00 48.88 181 GLU A C 1
ATOM 1408 O O . GLU A 1 181 ? -36.212 26.584 4.986 1.00 48.88 181 GLU A O 1
ATOM 1413 N N . SER A 1 182 ? -36.074 27.325 7.100 1.00 48.78 182 SER A N 1
ATOM 1414 C CA . SER A 1 182 ? -36.936 26.310 7.689 1.00 48.78 182 SER A CA 1
ATOM 1415 C C . SER A 1 182 ? -38.378 26.787 7.561 1.00 48.78 182 SER A C 1
ATOM 1417 O O . SER A 1 182 ? -38.792 27.683 8.290 1.00 48.78 182 SER A O 1
ATOM 1419 N N . ASN A 1 183 ? -39.142 26.207 6.635 1.00 48.09 183 ASN A N 1
ATOM 1420 C CA . ASN A 1 183 ? -40.594 26.363 6.629 1.00 48.09 183 ASN A CA 1
ATOM 1421 C C . ASN A 1 183 ? -41.197 25.421 7.677 1.00 48.09 183 ASN A C 1
ATOM 1423 O O . ASN A 1 183 ? -41.435 24.241 7.413 1.00 48.09 183 ASN A O 1
ATOM 1427 N N . GLU A 1 184 ? -41.440 25.963 8.869 1.00 49.59 184 GLU A N 1
ATOM 1428 C CA . GLU A 1 184 ? -42.412 25.427 9.818 1.00 49.59 184 GLU A CA 1
ATOM 1429 C C . GLU A 1 184 ? -43.784 25.331 9.138 1.00 49.59 184 GLU A C 1
ATOM 1431 O O . GLU A 1 184 ? -44.347 26.338 8.715 1.00 49.59 184 GLU A O 1
ATOM 1436 N N . THR A 1 185 ? -44.356 24.129 9.065 1.00 51.28 185 THR A N 1
ATOM 1437 C CA . THR A 1 185 ? -45.816 23.977 9.091 1.00 51.28 185 THR A CA 1
ATOM 1438 C C . THR A 1 185 ? -46.173 22.838 10.032 1.00 51.28 185 THR A C 1
ATOM 1440 O O . THR A 1 185 ? -46.037 21.654 9.738 1.00 51.28 185 THR A O 1
ATOM 1443 N N . ASP A 1 186 ? -46.590 23.273 11.209 1.00 49.97 186 ASP A N 1
ATOM 1444 C CA . ASP A 1 186 ? -47.220 22.521 12.274 1.00 49.97 186 ASP A CA 1
ATOM 1445 C C . ASP A 1 186 ? -48.634 22.117 11.819 1.00 49.97 186 ASP A C 1
ATOM 1447 O O . ASP A 1 186 ? -49.455 22.981 11.514 1.00 49.97 186 ASP A O 1
ATOM 1451 N N . THR A 1 187 ? -48.932 20.818 11.721 1.00 50.72 187 THR A N 1
ATOM 1452 C CA . THR A 1 187 ? -50.320 20.323 11.692 1.00 50.72 187 THR A CA 1
ATOM 1453 C C . THR A 1 187 ? -50.420 18.991 12.429 1.00 50.72 187 THR A C 1
ATOM 1455 O O . THR A 1 187 ? -50.100 17.919 11.919 1.00 50.72 187 THR A O 1
ATOM 1458 N N . VAL A 1 188 ? -50.900 19.083 13.667 1.00 48.22 188 VAL A N 1
ATOM 1459 C CA . VAL A 1 188 ? -51.464 17.979 14.441 1.00 48.22 188 VAL A CA 1
ATOM 1460 C C . VAL A 1 188 ? -52.833 17.640 13.850 1.00 48.22 188 VAL A C 1
ATOM 1462 O O . VAL A 1 188 ? -53.736 18.473 13.852 1.00 48.22 188 VAL A O 1
ATOM 1465 N N . GLY A 1 189 ? -52.991 16.412 13.360 1.00 44.78 189 GLY A N 1
ATOM 1466 C CA . GLY A 1 189 ? -54.270 15.853 12.934 1.00 44.78 189 GLY A CA 1
ATOM 1467 C C . GLY A 1 189 ? -54.479 14.484 13.568 1.00 44.78 189 GLY A C 1
ATOM 1468 O O . GLY A 1 189 ? -54.010 13.480 13.043 1.00 44.78 189 GLY A O 1
ATOM 1469 N N . VAL A 1 190 ? -55.164 14.464 14.712 1.00 45.16 190 VAL A N 1
ATOM 1470 C CA . VAL A 1 190 ? -55.808 13.267 15.267 1.00 45.16 190 VAL A CA 1
ATOM 1471 C C . VAL A 1 190 ? -57.109 13.065 14.494 1.00 45.16 190 VAL A C 1
ATOM 1473 O O . VAL A 1 190 ? -57.894 14.004 14.373 1.00 45.16 190 VAL A O 1
ATOM 1476 N N . VAL A 1 191 ? -57.338 11.859 13.983 1.00 47.53 191 VAL A N 1
ATOM 1477 C CA . VAL A 1 191 ? -58.650 11.427 13.493 1.00 47.53 191 VAL A CA 1
ATOM 1478 C C . VAL A 1 191 ? -59.005 10.147 14.241 1.00 47.53 191 VAL A C 1
ATOM 1480 O O . VAL A 1 191 ? -58.186 9.229 14.297 1.00 47.53 191 VAL A O 1
ATOM 1483 N N . GLU A 1 192 ? -60.182 10.176 14.870 1.00 50.44 192 GLU A N 1
ATOM 1484 C CA . GLU A 1 192 ? -60.875 9.044 15.502 1.00 50.44 192 GLU A CA 1
ATOM 1485 C C . GLU A 1 192 ? -61.190 7.911 14.517 1.00 50.44 192 GLU A C 1
ATOM 1487 O O . GLU A 1 192 ? -61.515 8.207 13.343 1.00 50.44 192 GLU A O 1
#

Foldseek 3Di:
DDDDPDQQDPVVLVVLVVVLVVLVVVLVVLVVVLVVQVPDPDRPVVVNVVSVVVNVVSVVVSVVSVVVNVVSVVSVVVVVVVVVVVVVVVVVVVVVVVVVVVCVVVVVVPPDDDPDPDDDDDDDDDDPPPPDDDPDDDDDPPPPPPPPDDPPPDPPPDDPPPDPDDDPDPDDDDDDDDDDPDDDDDDDDDDD

Secondary structure (DSSP, 8-state):
-PPPPPPP-HHHHHHHHHHHHHHHHHHHHHHHHHHHHHTSSS--HHHHHHHHHHHHHHHHHHHHHHHHHHHHHHHHHHHHHHHHHHHHHHHHHHHHHHHHHHHHHHHTT--S---------------------------------------------------SS-----S---------------------

Solvent-accessible surface area (backbone atoms only — not comparable to full-atom values): 12910 Å² total; per-residue (Å²): 135,81,81,75,78,82,77,85,46,74,67,58,50,51,50,49,54,51,49,50,63,64,48,49,61,54,50,54,51,41,50,51,49,42,51,61,43,66,72,40,96,78,51,59,62,68,60,45,52,53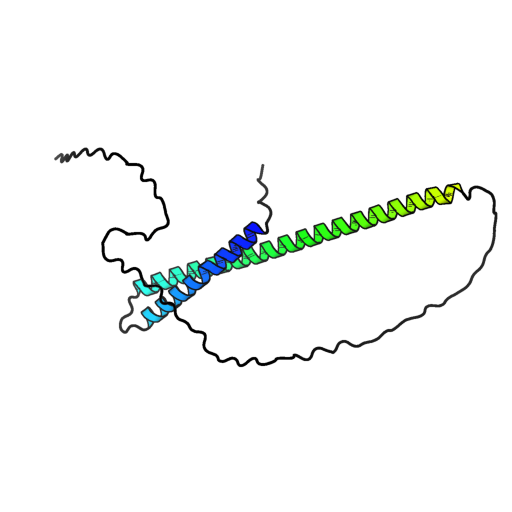,39,50,54,53,43,53,54,50,49,54,50,48,53,52,48,49,52,53,47,52,54,44,52,49,55,52,50,52,52,47,52,52,52,51,52,53,49,49,54,50,52,56,51,52,51,50,52,52,51,52,51,52,46,54,65,55,56,72,74,69,81,74,89,80,94,75,94,74,91,79,89,79,83,86,84,86,82,84,81,82,81,74,85,86,95,77,91,81,76,84,81,78,73,80,78,83,74,89,68,92,78,84,79,82,78,80,78,71,78,81,78,86,62,96,69,86,86,80,78,82,85,87,78,89,76,84,79,78,86,75,83,80,80,83,78,90,77,92,78,90,79,134

pLDDT: mean 74.58, std 21.65, range [34.91, 98.19]

Nearest PDB structures (foldseek):
  7n6g-assembly1_3I  TM=6.047E-01  e=2.956E-01  Chlamydomonas reinhardtii
  2fic-assembly3_B  TM=8.582E-01  e=1.514E+00  Homo sapiens
  6h7w-assembly1_M  TM=7.154E-01  e=5.971E+00  Thermochaetoides thermophila DSM 1495
  3g6b-assembly1_B  TM=7.225E-01  e=6.374E+00  Thermotoga maritima

Radius of gyration: 36.86 Å; Cα contacts (8 Å, |Δi|>4): 37; chains: 1; bounding box: 107×54×95 Å

Mean predicted aligned error: 19.01 Å

Sequence (192 aa):
MAAHPPLPTFSTLAAIQNKIRSLQPFGHMLQQRLHSEATKIEPDLRRLCATANCLDRLRAELDRLRVDLTMMQMALAERKSESEAAARARADAAARESQDDWRKVIGVMNSDDSDDDSDDSNDSDNSDDDSDDDPYDDPYDDSDDEREDERFTYIAHNAPDVVNGPNVAKRGAVVTVVPIESNETDTVGVVE